Protein AF-0000000065821677 (afdb_homodimer)

Sequence (366 aa):
MTGRGIPGAVAVHHVAYTVPDLDQAVEFFTEVIGAELAYTLVQDAAGDWMTRKLDVDATATARIAMLRLGPVTNLELFEYAAPDQRRQLPRNSDWGGHHLAIHVADVDAAAEYLRAQPGVRVLGDPETITDGPIAGDRWVYFATPWGMQLELINLPAGAPFEQQTEVRLYQPEGSWSDHRGASMTGRGIPGAVAVHHVAYTVPDLDQAVEFFTEVIGAELAYTLVQDAAGDWMTRKLDVDATATARIAMLRLGPVTNLELFEYAAPDQRRQLPRNSDWGGHHLAIHVADVDAAAEYLRAQPGVRVLGDPETITDGPIAGDRWVYFATPWGMQLELINLPAGAPFEQQTEVRLYQPEGSWSDHRGAS

Secondary structure (DSSP, 8-state):
---SS-TTEEEEEEEEEE-S-HHHHHHIIIIII--EEEEEEEE---TTHHHHHHSS-TT-EEEEEEEE-SSS-EEEEEEEE-TT---SPPPTTSTT-EEEEEEES-HHHHHHHHHTSTT-EE-S--EE--SSTTTT-EEEEEE-TT--EEEEEE--TT-GGGGT-S-------S-TTGGG---/---SS-TTEEEEEEEEEE-S-HHHHHHIIIIII--EEEEEEEE---TTHHHHHHSS-TT-EEEEEEEE-SSS-EEEEEEEE-TT---SPPPTTSTT-EEEEEEES-HHHHHHHHHTSTT-EE-S--EE--SSTTTT-EEEEEE-TT--EEEEEE--TT-GGGGT-S-------S-TTGGG---

InterPro domains:
  IPR004360 Glyoxalase/fosfomycin resistance/dioxygenase domain [PF00903] (12-152)
  IPR029068 Glyoxalase/Bleomycin resistance protein/Dihydroxybiphenyl dioxygenase [G3DSA:3.10.180.10] (5-154)
  IPR029068 Glyoxalase/Bleomycin resistance protein/Dihydroxybiphenyl dioxygenase [SSF54593] (10-157)
  IPR037523 Vicinal oxygen chelate (VOC), core domain [PS51819] (11-155)
  IPR051785 Methylmalonyl-CoA/ethylmalonyl-CoA epimerase [PTHR43048] (11-161)

Nearest PDB structures (foldseek):
  6on1-assembly3_F  TM=6.491E-01  e=9.650E-08  Streptomyces sclerotialus
  3rri-assembly1_A  TM=6.471E-01  e=1.950E-05  Alicyclobacillus acidocaldarius subsp. acidocaldarius DSM 446
  4qb5-assembly2_B  TM=6.190E-01  e=4.436E-05  Rhodoferax ferrireducens T118
  6p29-assembly1_A  TM=6.034E-01  e=6.306E-04  Pseudoalteromonas luteoviolacea
  5tfk-assembly1_A  TM=1.593E-01  e=1.093E+00  Mus musculus

pLDDT: mean 95.53, std 10.21, range [28.31, 98.94]

Organism: Actinomyces sp. (NCBI:txid29317)

Radius of gyration: 19.37 Å; Cα contacts (8 Å, |Δi|>4): 940; chains: 2; bounding box: 49×52×51 Å

Structure (mmCIF, N/CA/C/O backbone):
data_AF-0000000065821677-model_v1
#
loop_
_entity.id
_entity.type
_entity.pdbx_description
1 polymer '2-epi-5-epi-valiolone epimerase'
#
loop_
_atom_site.group_PDB
_atom_site.id
_atom_site.type_symbol
_atom_site.label_atom_id
_atom_site.label_alt_id
_atom_site.label_comp_id
_atom_site.label_asym_id
_atom_site.label_entity_id
_atom_site.label_seq_id
_atom_site.pdbx_PDB_ins_code
_atom_site.Cartn_x
_atom_site.Cartn_y
_atom_site.Cartn_z
_atom_site.occupancy
_atom_site.B_iso_or_equiv
_atom_site.auth_seq_id
_atom_site.auth_comp_id
_atom_site.auth_asym_id
_atom_site.auth_atom_id
_atom_site.pdbx_PDB_model_num
ATOM 1 N N . MET A 1 1 ? -20.219 -17.297 16.594 1 31.22 1 MET A N 1
ATOM 2 C CA . MET A 1 1 ? -20.094 -15.977 15.984 1 31.22 1 MET A CA 1
ATOM 3 C C . MET A 1 1 ? -19 -15.977 14.906 1 31.22 1 MET A C 1
ATOM 5 O O . MET A 1 1 ? -17.844 -16.234 15.195 1 31.22 1 MET A O 1
ATOM 9 N N . THR A 1 2 ? -19.141 -16.453 13.695 1 42.25 2 THR A N 1
ATOM 10 C CA . THR A 1 2 ? -18.141 -16.734 12.68 1 42.25 2 THR A CA 1
ATOM 11 C C . THR A 1 2 ? -17.188 -15.562 12.531 1 42.25 2 THR A C 1
ATOM 13 O O . THR A 1 2 ? -17.609 -14.414 12.398 1 42.25 2 THR A O 1
ATOM 16 N N . GLY A 1 3 ? -16.125 -15.57 13.164 1 57.69 3 GLY A N 1
ATOM 17 C CA . GLY A 1 3 ? -15.195 -14.477 13.367 1 57.69 3 GLY A CA 1
ATOM 18 C C . GLY A 1 3 ? -14.977 -13.641 12.125 1 57.69 3 GLY A C 1
ATOM 19 O O . GLY A 1 3 ? -15.117 -14.133 11 1 57.69 3 GLY A O 1
ATOM 20 N N . ARG A 1 4 ? -15.289 -12.305 12.133 1 81.75 4 ARG A N 1
ATOM 21 C CA . ARG A 1 4 ? -15.086 -11.328 11.07 1 81.75 4 ARG A CA 1
ATOM 22 C C . ARG A 1 4 ? -13.648 -11.367 10.562 1 81.75 4 ARG A C 1
ATOM 24 O O . ARG A 1 4 ? -12.703 -11.5 11.352 1 81.75 4 ARG A O 1
ATOM 31 N N . GLY A 1 5 ? -13.656 -11.555 9.219 1 94.31 5 GLY A N 1
ATOM 32 C CA . GLY A 1 5 ? -12.336 -11.453 8.617 1 94.31 5 GLY A CA 1
ATOM 33 C C . GLY A 1 5 ? -11.883 -12.75 7.973 1 94.31 5 GLY A C 1
ATOM 34 O O . GLY A 1 5 ? -12.539 -13.781 8.109 1 94.31 5 GLY A O 1
ATOM 35 N N . ILE A 1 6 ? -10.844 -12.781 7.32 1 97.69 6 ILE A N 1
ATOM 36 C CA . ILE A 1 6 ? -10.281 -13.914 6.598 1 97.69 6 ILE A CA 1
ATOM 37 C C . ILE A 1 6 ? -9.766 -14.953 7.594 1 97.69 6 ILE A C 1
ATOM 39 O O . ILE A 1 6 ? -8.945 -14.641 8.461 1 97.69 6 ILE A O 1
ATOM 43 N N . PRO A 1 7 ? -10.258 -16.203 7.5 1 96.56 7 PRO A N 1
ATOM 44 C CA . PRO A 1 7 ? -9.734 -17.234 8.398 1 96.56 7 PRO A CA 1
ATOM 45 C C . PRO A 1 7 ? -8.219 -17.406 8.273 1 96.56 7 PRO A C 1
ATOM 47 O O . PRO A 1 7 ? -7.695 -17.516 7.164 1 96.56 7 PRO A O 1
ATOM 50 N N . GLY A 1 8 ? -7.551 -17.422 9.422 1 96.69 8 GLY A N 1
ATOM 51 C CA . GLY A 1 8 ? -6.129 -17.719 9.445 1 96.69 8 GLY A CA 1
ATOM 52 C C . GLY A 1 8 ? -5.27 -16.531 9.047 1 96.69 8 GLY A C 1
ATOM 53 O O . GLY A 1 8 ? -4.051 -16.672 8.898 1 96.69 8 GLY A O 1
ATOM 54 N N . ALA A 1 9 ? -5.891 -15.328 8.828 1 97.75 9 ALA A N 1
ATOM 55 C CA . ALA A 1 9 ? -5.098 -14.141 8.508 1 97.75 9 ALA A CA 1
ATOM 56 C C . ALA A 1 9 ? -4.16 -13.781 9.656 1 97.75 9 ALA A C 1
ATOM 58 O O . ALA A 1 9 ? -4.543 -13.859 10.828 1 97.75 9 ALA A O 1
ATOM 59 N N . VAL A 1 10 ? -2.973 -13.336 9.32 1 97.06 10 VAL A N 1
ATOM 60 C CA . VAL A 1 10 ? -1.97 -13.023 10.336 1 97.06 10 VAL A CA 1
ATOM 61 C C . VAL A 1 10 ? -1.651 -11.531 10.305 1 97.06 10 VAL A C 1
ATOM 63 O O . VAL A 1 10 ? -1.865 -10.82 11.297 1 97.06 10 VAL A O 1
ATOM 66 N N . ALA A 1 11 ? -1.183 -11.039 9.156 1 97.62 11 ALA A N 1
ATOM 67 C CA . ALA A 1 11 ? -0.859 -9.633 8.945 1 97.62 11 ALA A CA 1
ATOM 68 C C . ALA A 1 11 ? -0.729 -9.312 7.457 1 97.62 11 ALA A C 1
ATOM 70 O O . ALA A 1 11 ? -0.757 -10.219 6.617 1 97.62 11 ALA A O 1
ATOM 71 N N . VAL A 1 12 ? -0.688 -8.07 7.129 1 98.19 12 VAL A N 1
ATOM 72 C CA . VAL A 1 12 ? -0.283 -7.676 5.785 1 98.19 12 VAL A CA 1
ATOM 73 C C . VAL A 1 12 ? 1.153 -8.125 5.523 1 98.19 12 VAL A C 1
ATOM 75 O O . VAL A 1 12 ? 2.047 -7.867 6.336 1 98.19 12 VAL A O 1
ATOM 78 N N . HIS A 1 13 ? 1.332 -8.844 4.492 1 98.31 13 HIS A N 1
ATOM 79 C CA . HIS A 1 13 ? 2.662 -9.328 4.129 1 98.31 13 HIS A CA 1
ATOM 80 C C . HIS A 1 13 ? 3.434 -8.273 3.346 1 98.31 13 HIS A C 1
ATOM 82 O O . HIS A 1 13 ? 4.598 -7.992 3.646 1 98.31 13 HIS A O 1
ATOM 88 N N . HIS A 1 14 ? 2.824 -7.703 2.289 1 98.81 14 HIS A N 1
ATOM 89 C CA . HIS A 1 14 ? 3.51 -6.668 1.521 1 98.81 14 HIS A CA 1
ATOM 90 C C . HIS A 1 14 ? 2.516 -5.75 0.821 1 98.81 14 HIS A C 1
ATOM 92 O O . HIS A 1 14 ? 1.339 -6.09 0.683 1 98.81 14 HIS A O 1
ATOM 98 N N . VAL A 1 15 ? 2.98 -4.613 0.435 1 98.88 15 VAL A N 1
ATOM 99 C CA . VAL A 1 15 ? 2.35 -3.709 -0.521 1 98.88 15 VAL A CA 1
ATOM 100 C C . VAL A 1 15 ? 3.104 -3.75 -1.849 1 98.88 15 VAL A C 1
ATOM 102 O O . VAL A 1 15 ? 4.332 -3.869 -1.869 1 98.88 15 VAL A O 1
ATOM 105 N N . ALA A 1 16 ? 2.365 -3.615 -2.934 1 98.94 16 ALA A N 1
ATOM 106 C CA . ALA A 1 16 ? 3.021 -3.746 -4.234 1 98.94 16 ALA A CA 1
ATOM 107 C C . ALA A 1 16 ? 2.654 -2.584 -5.152 1 98.94 16 ALA A C 1
ATOM 109 O O . ALA A 1 16 ? 1.509 -2.125 -5.156 1 98.94 16 ALA A O 1
ATOM 110 N N . TYR A 1 17 ? 3.607 -2.193 -5.965 1 98.94 17 TYR A N 1
ATOM 111 C CA . TYR A 1 17 ? 3.395 -1.138 -6.949 1 98.94 17 TYR A CA 1
ATOM 112 C C . TYR A 1 17 ? 4.047 -1.495 -8.281 1 98.94 17 TYR A C 1
ATOM 114 O O . TYR A 1 17 ? 5.145 -2.057 -8.312 1 98.94 17 TYR A O 1
ATOM 122 N N . THR A 1 18 ? 3.373 -1.155 -9.336 1 98.94 18 THR A N 1
ATOM 123 C CA . THR A 1 18 ? 3.959 -1.213 -10.672 1 98.94 18 THR A CA 1
ATOM 124 C C . THR A 1 18 ? 4.602 0.122 -11.031 1 98.94 18 THR A C 1
ATOM 126 O O . THR A 1 18 ? 3.945 1.163 -11 1 98.94 18 THR A O 1
ATOM 129 N N . VAL A 1 19 ? 5.844 0.098 -11.367 1 98.94 19 VAL A N 1
ATOM 130 C CA . VAL A 1 19 ? 6.637 1.297 -11.625 1 98.94 19 VAL A CA 1
ATOM 131 C C . VAL A 1 19 ? 7.102 1.303 -13.078 1 98.94 19 VAL A C 1
ATOM 133 O O . VAL A 1 19 ? 7.145 0.255 -13.727 1 98.94 19 VAL A O 1
ATOM 136 N N . PRO A 1 20 ? 7.484 2.469 -13.594 1 98.88 20 PRO A N 1
ATOM 137 C CA . PRO A 1 20 ? 7.945 2.578 -14.977 1 98.88 20 PRO A CA 1
ATOM 138 C C . PRO A 1 20 ? 9.297 1.909 -15.203 1 98.88 20 PRO A C 1
ATOM 140 O O . PRO A 1 20 ? 9.547 1.354 -16.281 1 98.88 20 PRO A O 1
ATOM 143 N N . ASP A 1 21 ? 10.219 2.023 -14.273 1 98.88 21 ASP A N 1
ATOM 144 C CA . ASP A 1 21 ? 11.586 1.526 -14.336 1 98.88 21 ASP A CA 1
ATOM 145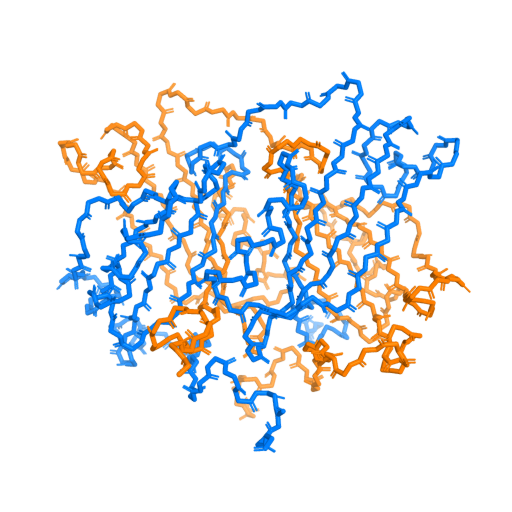 C C . ASP A 1 21 ? 12 0.898 -13.008 1 98.88 21 ASP A C 1
ATOM 147 O O . ASP A 1 21 ? 12.172 1.6 -12.008 1 98.88 21 ASP A O 1
ATOM 151 N N . LEU A 1 22 ? 12.188 -0.424 -13.047 1 98.94 22 LEU A N 1
ATOM 152 C CA . LEU A 1 22 ? 12.43 -1.163 -11.812 1 98.94 22 LEU A CA 1
ATOM 153 C C . LEU A 1 22 ? 13.766 -0.763 -11.195 1 98.94 22 LEU A C 1
ATOM 155 O O . LEU A 1 22 ? 13.859 -0.587 -9.977 1 98.94 22 LEU A O 1
ATOM 159 N N . ASP A 1 23 ? 14.789 -0.662 -11.984 1 98.88 23 ASP A N 1
ATOM 160 C CA . ASP A 1 23 ? 16.109 -0.32 -11.461 1 98.88 23 ASP A CA 1
ATOM 161 C C . ASP A 1 23 ? 16.094 1.039 -10.766 1 98.88 23 ASP A C 1
ATOM 163 O O . ASP A 1 23 ? 16.641 1.194 -9.68 1 98.88 23 ASP A O 1
ATOM 167 N N . GLN A 1 24 ? 15.469 2.045 -11.367 1 98.88 24 GLN A N 1
ATOM 168 C CA . GLN A 1 24 ? 15.344 3.363 -10.75 1 98.88 24 GLN A CA 1
ATOM 169 C C . GLN A 1 24 ? 14.594 3.283 -9.43 1 98.88 24 GLN A C 1
ATOM 171 O O . GLN A 1 24 ? 14.984 3.92 -8.445 1 98.88 24 GLN A O 1
ATOM 176 N N . ALA A 1 25 ? 13.484 2.535 -9.445 1 98.94 25 ALA A N 1
ATOM 177 C CA . ALA A 1 25 ? 12.656 2.428 -8.242 1 98.94 25 ALA A CA 1
ATOM 178 C C . ALA A 1 25 ? 13.414 1.741 -7.113 1 98.94 25 ALA A C 1
ATOM 180 O O . ALA A 1 25 ? 13.367 2.188 -5.965 1 98.94 25 ALA A O 1
ATOM 181 N N . VAL A 1 26 ? 14.102 0.662 -7.418 1 98.88 26 VAL A N 1
ATOM 182 C CA . VAL A 1 26 ? 14.883 -0.045 -6.406 1 98.88 26 VAL A CA 1
ATOM 183 C C . VAL A 1 26 ? 15.953 0.882 -5.836 1 98.88 26 VAL A C 1
ATOM 185 O O . VAL A 1 26 ? 16.141 0.948 -4.621 1 98.88 26 VAL A O 1
ATOM 188 N N . GLU A 1 27 ? 16.656 1.591 -6.719 1 98.62 27 GLU A N 1
ATOM 189 C CA . GLU A 1 27 ? 17.672 2.535 -6.27 1 98.62 27 GLU A CA 1
ATOM 190 C C . GLU A 1 27 ? 17.078 3.59 -5.34 1 98.62 27 GLU A C 1
ATOM 192 O O . GLU A 1 27 ? 17.641 3.877 -4.281 1 98.62 27 GLU A O 1
ATOM 197 N N . PHE A 1 28 ? 15.984 4.156 -5.688 1 98.81 28 PHE A N 1
ATOM 198 C CA . PHE A 1 28 ? 15.344 5.188 -4.883 1 98.81 28 PHE A CA 1
ATOM 199 C C . PHE A 1 28 ? 14.969 4.648 -3.512 1 98.81 28 PHE A C 1
ATOM 201 O O . PHE A 1 28 ? 15.289 5.254 -2.488 1 98.81 28 PHE A O 1
ATOM 208 N N . PHE A 1 29 ? 14.273 3.5 -3.467 1 98.81 29 PHE A N 1
ATOM 209 C CA . PHE A 1 29 ? 13.773 2.979 -2.201 1 98.81 29 PHE A CA 1
ATOM 210 C C . PHE A 1 29 ? 14.922 2.504 -1.317 1 98.81 29 PHE A C 1
ATOM 212 O O . PHE A 1 29 ? 14.844 2.598 -0.09 1 98.81 29 PHE A O 1
ATOM 219 N N . THR A 1 30 ? 16.016 2.008 -1.896 1 98.25 30 THR A N 1
ATOM 220 C CA . THR A 1 30 ? 17.141 1.548 -1.078 1 98.25 30 THR A CA 1
ATOM 221 C C . THR A 1 30 ? 17.984 2.727 -0.613 1 98.25 30 THR A C 1
ATOM 223 O O . THR A 1 30 ? 18.266 2.865 0.58 1 98.25 30 THR A O 1
ATOM 226 N N . GLU A 1 31 ? 18.297 3.674 -1.52 1 97.75 31 GLU A N 1
ATOM 227 C CA . GLU A 1 31 ? 19.281 4.715 -1.217 1 97.75 31 GLU A CA 1
ATOM 228 C C . GLU A 1 31 ? 18.609 5.906 -0.529 1 97.75 31 GLU A C 1
ATOM 230 O O . GLU A 1 31 ? 19.219 6.531 0.352 1 97.75 31 GLU A O 1
ATOM 235 N N . VAL A 1 32 ? 17.406 6.25 -0.966 1 98.56 32 VAL A N 1
ATOM 236 C CA . VAL A 1 32 ? 16.766 7.465 -0.468 1 98.56 32 VAL A CA 1
ATOM 237 C C . VAL A 1 32 ? 15.859 7.125 0.715 1 98.56 32 VAL A C 1
ATOM 239 O O . VAL A 1 32 ? 15.875 7.82 1.733 1 98.56 32 VAL A O 1
ATOM 242 N N . ILE A 1 33 ? 15.102 6.02 0.628 1 98.56 33 ILE A N 1
ATOM 243 C CA . ILE A 1 33 ? 14.109 5.711 1.646 1 98.56 33 ILE A CA 1
ATOM 244 C C . ILE A 1 33 ? 14.719 4.809 2.717 1 98.56 33 ILE A C 1
ATOM 246 O O . ILE A 1 33 ? 14.312 4.848 3.879 1 98.56 33 ILE A O 1
ATOM 250 N N . GLY A 1 34 ? 15.688 3.957 2.34 1 97.88 34 GLY A N 1
ATOM 251 C CA . GLY A 1 34 ? 16.375 3.105 3.303 1 97.88 34 GLY A CA 1
ATOM 252 C C . GLY A 1 34 ? 15.859 1.677 3.301 1 97.88 34 GLY A C 1
ATOM 253 O O . GLY A 1 34 ? 15.969 0.969 4.305 1 97.88 34 GLY A O 1
ATOM 254 N N . ALA A 1 35 ? 15.297 1.231 2.271 1 98.06 35 ALA A N 1
ATOM 255 C CA . ALA A 1 35 ? 14.867 -0.158 2.123 1 98.06 35 ALA A CA 1
ATOM 256 C C . ALA A 1 35 ? 16.062 -1.073 1.863 1 98.06 35 ALA A C 1
ATOM 258 O O . ALA A 1 35 ? 17.188 -0.603 1.7 1 98.06 35 ALA A O 1
ATOM 259 N N . GLU A 1 36 ? 15.797 -2.383 1.902 1 98 36 GLU A N 1
ATOM 260 C CA . GLU A 1 36 ? 16.812 -3.393 1.603 1 98 36 GLU A CA 1
ATOM 261 C C . GLU A 1 36 ? 16.297 -4.398 0.579 1 98 36 GLU A C 1
ATOM 263 O O . GLU A 1 36 ? 15.242 -5.012 0.776 1 98 36 GLU A O 1
ATOM 268 N N . LEU A 1 37 ? 17.031 -4.594 -0.466 1 98.5 37 LEU A N 1
ATOM 269 C CA . LEU A 1 37 ? 16.625 -5.531 -1.513 1 98.5 37 LEU A CA 1
ATOM 270 C C . LEU A 1 37 ? 16.828 -6.973 -1.052 1 98.5 37 LEU A C 1
ATOM 272 O O . LEU A 1 37 ? 17.922 -7.367 -0.666 1 98.5 37 LEU A O 1
ATOM 276 N N . ALA A 1 38 ? 15.789 -7.73 -1.081 1 98.38 38 ALA A N 1
ATOM 277 C CA . ALA A 1 38 ? 15.852 -9.133 -0.666 1 98.38 38 ALA A CA 1
ATOM 278 C C . ALA A 1 38 ? 16.141 -10.039 -1.855 1 98.38 38 ALA A C 1
ATOM 280 O O . ALA A 1 38 ? 17.078 -10.844 -1.823 1 98.38 38 ALA A O 1
ATOM 281 N N . TYR A 1 39 ? 15.297 -9.891 -2.945 1 98.56 39 TYR A N 1
ATOM 282 C CA . TYR A 1 39 ? 15.5 -10.703 -4.141 1 98.56 39 TYR A CA 1
ATOM 283 C C . TYR A 1 39 ? 14.836 -10.07 -5.352 1 98.56 39 TYR A C 1
ATOM 285 O O . TYR A 1 39 ? 14.047 -9.125 -5.211 1 98.56 39 TYR A O 1
ATOM 293 N N . THR A 1 40 ? 15.18 -10.562 -6.52 1 98.56 40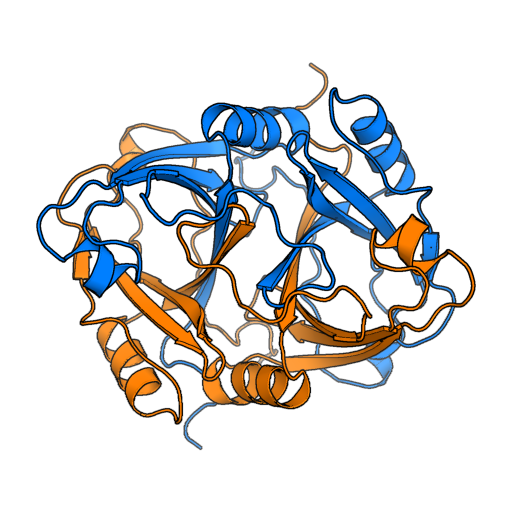 THR A N 1
ATOM 294 C CA . THR A 1 40 ? 14.523 -10.234 -7.777 1 98.56 40 THR A CA 1
ATOM 295 C C . THR A 1 40 ? 14.086 -11.508 -8.5 1 98.56 40 THR A C 1
ATOM 297 O O . THR A 1 40 ? 14.625 -12.586 -8.25 1 98.56 40 THR A O 1
ATOM 300 N N . LEU A 1 41 ? 13.086 -11.352 -9.281 1 97.5 41 LEU A N 1
ATOM 301 C CA . LEU A 1 41 ? 12.695 -12.445 -10.164 1 97.5 41 LEU A CA 1
ATOM 302 C C . LEU A 1 41 ? 12 -11.922 -11.414 1 97.5 41 LEU A C 1
ATOM 304 O O . LEU A 1 41 ? 11.734 -10.719 -11.523 1 97.5 41 LEU A O 1
ATOM 308 N N . VAL A 1 42 ? 11.836 -12.812 -12.375 1 97.81 42 VAL A N 1
ATOM 309 C CA . VAL A 1 42 ? 11.164 -12.508 -13.633 1 97.81 42 VAL A CA 1
ATOM 310 C C . VAL A 1 42 ? 9.961 -13.43 -13.812 1 97.81 42 VAL A C 1
ATOM 312 O O . VAL A 1 42 ? 10.047 -14.633 -13.539 1 97.81 42 VAL A O 1
ATOM 315 N N . GLN A 1 43 ? 8.859 -12.844 -14.203 1 96.75 43 GLN A N 1
ATOM 316 C CA . GLN A 1 43 ? 7.672 -13.609 -14.562 1 96.75 43 GLN A CA 1
ATOM 317 C C . GLN A 1 43 ? 7.344 -13.445 -16.047 1 96.75 43 GLN A C 1
ATOM 319 O O . GLN A 1 43 ? 7.027 -12.352 -16.5 1 96.75 43 GLN A O 1
ATOM 324 N N . ASP A 1 44 ? 7.445 -14.484 -16.75 1 94.94 44 ASP A N 1
ATOM 325 C CA . ASP A 1 44 ? 7.211 -14.484 -18.188 1 94.94 44 ASP A CA 1
ATOM 326 C C . ASP A 1 44 ? 6.531 -15.773 -18.641 1 94.94 44 ASP A C 1
ATOM 328 O O . ASP A 1 44 ? 6.875 -16.328 -19.688 1 94.94 44 ASP A O 1
ATOM 332 N N . ALA A 1 45 ? 5.598 -16.203 -17.859 1 92.19 45 ALA A N 1
ATOM 333 C CA . ALA A 1 45 ? 4.918 -17.469 -18.125 1 92.19 45 ALA A CA 1
ATOM 334 C C . ALA A 1 45 ? 4.266 -17.469 -19.5 1 92.19 45 ALA A C 1
ATOM 336 O O . ALA A 1 45 ? 3.764 -16.438 -19.953 1 92.19 45 ALA A O 1
ATOM 337 N N . ALA A 1 46 ? 4.191 -18.625 -20.062 1 90.5 46 ALA A N 1
ATOM 338 C CA . ALA A 1 46 ? 3.582 -18.812 -21.375 1 90.5 46 ALA A CA 1
ATOM 339 C C . ALA A 1 46 ? 2.088 -19.094 -21.266 1 90.5 46 ALA A C 1
ATOM 341 O O . ALA A 1 46 ? 1.582 -19.344 -20.156 1 90.5 46 ALA A O 1
ATOM 342 N N . GLY A 1 47 ? 1.441 -18.938 -22.438 1 95.31 47 GLY A N 1
ATOM 343 C CA . GLY A 1 47 ? 0.019 -19.25 -22.469 1 95.31 47 GLY A CA 1
ATOM 344 C C . GLY A 1 47 ? -0.824 -18.172 -21.797 1 95.31 47 GLY A C 1
ATOM 345 O O . GLY A 1 47 ? -0.582 -16.984 -21.984 1 95.31 47 GLY A O 1
ATOM 346 N N . ASP A 1 48 ? -1.84 -18.656 -21.016 1 97 48 ASP A N 1
ATOM 347 C CA . ASP A 1 48 ? -2.77 -17.688 -20.453 1 97 48 ASP A CA 1
ATOM 348 C C . ASP A 1 48 ? -2.547 -17.5 -18.953 1 97 48 ASP A C 1
ATOM 350 O O . ASP A 1 48 ? -3.406 -16.969 -18.25 1 97 48 ASP A O 1
ATOM 354 N N . TRP A 1 49 ? -1.439 -18.016 -18.469 1 97.44 49 TRP A N 1
ATOM 355 C CA . TRP A 1 49 ? -1.138 -17.984 -17.031 1 97.44 49 TRP A CA 1
ATOM 356 C C . TRP A 1 49 ? -1.188 -16.547 -16.516 1 97.44 49 TRP A C 1
ATOM 358 O O . TRP A 1 49 ? -1.813 -16.281 -15.492 1 97.44 49 TRP A O 1
ATOM 368 N N . MET A 1 50 ? -0.57 -15.625 -17.25 1 98.19 50 MET A N 1
ATOM 369 C CA . MET A 1 50 ? -0.502 -14.234 -16.812 1 98.19 50 MET A CA 1
ATOM 370 C C . MET A 1 50 ? -1.899 -13.648 -16.641 1 98.19 50 MET A C 1
ATOM 372 O O . MET A 1 50 ? -2.158 -12.922 -15.672 1 98.19 50 MET A O 1
ATOM 376 N N . THR A 1 51 ? -2.766 -13.953 -17.547 1 98.31 51 THR A N 1
ATOM 377 C CA . THR A 1 51 ? -4.141 -13.477 -17.469 1 98.31 51 THR A CA 1
ATOM 378 C C . THR A 1 51 ? -4.887 -14.148 -16.328 1 98.31 51 THR A C 1
ATOM 380 O O . THR A 1 51 ? -5.539 -13.484 -15.516 1 98.31 51 THR A O 1
ATOM 383 N N . ARG A 1 52 ? -4.727 -15.445 -16.203 1 97.94 52 ARG A N 1
ATOM 384 C CA . ARG A 1 52 ? -5.477 -16.234 -15.227 1 97.94 52 ARG A CA 1
ATOM 385 C C . ARG A 1 52 ? -5.047 -15.891 -13.805 1 97.94 52 ARG A C 1
ATOM 387 O O . ARG A 1 52 ? -5.871 -15.867 -12.891 1 97.94 52 ARG A O 1
ATOM 394 N N . LYS A 1 53 ? -3.762 -15.578 -13.609 1 98.12 53 LYS A N 1
ATOM 395 C CA . LYS A 1 53 ? -3.225 -15.5 -12.25 1 98.12 53 LYS A CA 1
ATOM 396 C C . LYS A 1 53 ? -3.029 -14.047 -11.828 1 98.12 53 LYS A C 1
ATOM 398 O O . LYS A 1 53 ? -3.131 -13.727 -10.641 1 98.12 53 LYS A O 1
ATOM 403 N N . LEU A 1 54 ? -2.811 -13.148 -12.844 1 98.31 54 LEU A N 1
ATOM 404 C CA . LEU A 1 54 ? -2.453 -11.781 -12.484 1 98.31 54 LEU A CA 1
ATOM 405 C C . LEU A 1 54 ? -3.414 -10.789 -13.117 1 98.31 54 LEU A C 1
ATOM 407 O O . LEU A 1 54 ? -3.297 -9.578 -12.898 1 98.31 54 LEU A O 1
ATOM 411 N N . ASP A 1 55 ? -4.332 -11.336 -13.945 1 98.25 55 ASP A N 1
ATOM 412 C CA . ASP A 1 55 ? -5.348 -10.516 -14.602 1 98.25 55 ASP A CA 1
ATOM 413 C C . ASP A 1 55 ? -4.707 -9.453 -15.492 1 98.25 55 ASP A C 1
ATOM 415 O O . ASP A 1 55 ? -5.109 -8.289 -15.469 1 98.25 55 ASP A O 1
ATOM 419 N N . VAL A 1 56 ? -3.662 -9.766 -16.203 1 98.56 56 VAL A N 1
ATOM 420 C CA . VAL A 1 56 ? -3.012 -8.898 -17.188 1 98.56 56 VAL A CA 1
ATOM 421 C C . VAL A 1 56 ? -3.002 -9.578 -18.547 1 98.56 56 VAL A C 1
ATOM 423 O O . VAL A 1 56 ? -3.445 -10.719 -18.688 1 98.56 56 VAL A O 1
ATOM 426 N N . ASP A 1 57 ? -2.562 -8.875 -19.594 1 98.56 57 ASP A N 1
ATOM 427 C CA . ASP A 1 57 ? -2.479 -9.445 -20.938 1 98.56 57 ASP A CA 1
ATOM 428 C C . ASP A 1 57 ? -1.686 -10.75 -20.922 1 98.56 57 ASP A C 1
ATOM 430 O O . ASP A 1 57 ? -0.669 -10.859 -20.234 1 98.56 57 ASP A O 1
ATOM 434 N N . ALA A 1 58 ? -2.094 -11.695 -21.672 1 98.19 58 ALA A N 1
ATOM 435 C CA . ALA A 1 58 ? -1.499 -13.031 -21.672 1 98.19 58 ALA A CA 1
ATOM 436 C C . ALA A 1 58 ? -0.022 -12.969 -22.062 1 98.19 58 ALA A C 1
ATOM 438 O O . ALA A 1 58 ? 0.761 -13.836 -21.672 1 98.19 58 ALA A O 1
ATOM 439 N N . THR A 1 59 ? 0.394 -11.953 -22.844 1 98.06 59 THR A N 1
ATOM 440 C CA . THR A 1 59 ? 1.769 -11.867 -23.328 1 98.06 59 THR A CA 1
ATOM 441 C C . THR A 1 59 ? 2.598 -10.938 -22.438 1 98.06 59 THR A C 1
ATOM 443 O O . THR A 1 59 ? 3.746 -10.633 -22.766 1 98.06 59 THR A O 1
ATOM 446 N N . ALA A 1 60 ? 2.029 -10.453 -21.375 1 98.69 60 ALA A N 1
ATOM 447 C CA . ALA A 1 60 ? 2.756 -9.578 -20.453 1 98.69 60 ALA A CA 1
ATOM 448 C C . ALA A 1 60 ? 3.943 -10.297 -19.828 1 98.69 60 ALA A C 1
ATOM 450 O O . ALA A 1 60 ? 3.918 -11.523 -19.672 1 98.69 60 ALA A O 1
ATOM 451 N N . THR A 1 61 ? 4.973 -9.578 -19.531 1 98.69 61 THR A N 1
ATOM 452 C CA . THR A 1 61 ? 6.102 -10.023 -18.719 1 98.69 61 THR A CA 1
ATOM 453 C C . THR A 1 61 ? 6.383 -9.031 -17.594 1 98.69 61 THR A C 1
ATOM 455 O O . THR A 1 61 ? 5.969 -7.871 -17.656 1 98.69 61 THR A O 1
ATOM 458 N N . ALA A 1 62 ? 7.043 -9.508 -16.547 1 98.75 62 ALA A N 1
ATOM 459 C CA . ALA A 1 62 ? 7.305 -8.625 -15.406 1 98.75 62 ALA A CA 1
ATOM 460 C C . ALA A 1 62 ? 8.672 -8.914 -14.789 1 98.75 62 ALA A C 1
ATOM 462 O O . ALA A 1 62 ? 9.055 -10.078 -14.625 1 98.75 62 ALA A O 1
ATOM 463 N N . ARG A 1 63 ? 9.422 -7.906 -14.562 1 98.88 63 ARG A N 1
ATOM 464 C CA . ARG A 1 63 ? 10.516 -7.941 -13.602 1 98.88 63 ARG A CA 1
ATOM 465 C C . ARG A 1 63 ? 10.047 -7.516 -12.219 1 98.88 63 ARG A C 1
ATOM 467 O O . ARG A 1 63 ? 9.297 -6.547 -12.078 1 98.88 63 ARG A O 1
ATOM 474 N N . ILE A 1 64 ? 10.445 -8.234 -11.211 1 98.88 64 ILE A N 1
ATOM 475 C CA . ILE A 1 64 ? 9.914 -8.023 -9.867 1 98.88 64 ILE A CA 1
ATOM 476 C C . ILE A 1 64 ? 11.07 -7.891 -8.875 1 98.88 64 ILE A C 1
ATOM 478 O O . ILE A 1 64 ? 12.07 -8.609 -8.977 1 98.88 64 ILE A O 1
ATOM 482 N N . ALA A 1 65 ? 11.023 -6.996 -7.945 1 98.94 65 ALA A N 1
ATOM 483 C CA . ALA A 1 65 ? 11.922 -6.859 -6.801 1 98.94 65 ALA A CA 1
ATOM 484 C C . ALA A 1 65 ? 11.141 -6.84 -5.492 1 98.94 65 ALA A C 1
ATOM 486 O O . ALA A 1 65 ? 10.125 -6.148 -5.375 1 98.94 65 ALA A O 1
ATOM 487 N N . MET A 1 66 ? 11.562 -7.645 -4.566 1 98.94 66 MET A N 1
ATOM 488 C CA . MET A 1 66 ? 11.023 -7.629 -3.209 1 98.94 66 MET A CA 1
ATOM 489 C C . MET A 1 66 ? 12 -6.969 -2.242 1 98.94 66 MET A C 1
ATOM 491 O O . MET A 1 66 ? 13.172 -7.336 -2.189 1 98.94 66 MET A O 1
ATOM 495 N N . LEU A 1 67 ? 11.508 -5.957 -1.492 1 98.81 67 LEU A N 1
ATOM 496 C CA . LEU A 1 67 ? 12.336 -5.207 -0.557 1 98.81 67 LEU A CA 1
ATOM 497 C C . LEU A 1 67 ? 11.766 -5.277 0.855 1 98.81 67 LEU A C 1
ATOM 499 O O . LEU A 1 67 ? 10.547 -5.258 1.037 1 98.81 67 LEU A O 1
ATOM 503 N N . ARG A 1 68 ? 12.633 -5.336 1.843 1 98.19 68 ARG A N 1
ATOM 504 C CA . ARG A 1 68 ? 12.258 -4.992 3.209 1 98.19 68 ARG A CA 1
ATOM 505 C C . ARG A 1 68 ? 12.141 -3.479 3.379 1 98.19 68 ARG A C 1
ATOM 507 O O . ARG A 1 68 ? 13.055 -2.736 3.018 1 98.19 68 ARG A O 1
ATOM 514 N N . LEU A 1 69 ? 11.062 -2.996 3.848 1 97.94 69 LEU A N 1
ATOM 515 C CA . LEU A 1 69 ? 10.797 -1.571 4.008 1 97.94 69 LEU A CA 1
ATOM 516 C C . LEU A 1 69 ? 10.492 -1.234 5.465 1 97.94 69 LEU A C 1
ATOM 518 O O . LEU A 1 69 ? 9.328 -1.151 5.859 1 97.94 69 LEU A O 1
ATOM 522 N N . GLY A 1 70 ? 11.539 -0.951 6.258 1 96.62 70 GLY A N 1
ATOM 523 C CA . GLY A 1 70 ? 11.375 -0.735 7.688 1 96.62 70 GLY A CA 1
ATOM 524 C C . GLY A 1 70 ? 11.094 -2.012 8.453 1 96.62 70 GLY A C 1
ATOM 525 O O . GLY A 1 70 ? 11.359 -3.111 7.965 1 96.62 70 GLY A O 1
ATOM 526 N N . PRO A 1 71 ? 10.602 -1.881 9.641 1 96.06 71 PRO A N 1
ATOM 527 C CA . PRO A 1 71 ? 10.586 -3.031 10.555 1 96.06 71 PRO A CA 1
ATOM 528 C C . PRO A 1 71 ? 9.438 -3.994 10.266 1 96.06 71 PRO A C 1
ATOM 530 O O . PRO A 1 71 ? 9.516 -5.176 10.609 1 96.06 71 PRO A O 1
ATOM 533 N N . VAL A 1 72 ? 8.352 -3.486 9.617 1 96.19 72 VAL A N 1
ATOM 534 C CA . VAL A 1 72 ? 7.184 -4.359 9.625 1 96.19 72 VAL A CA 1
ATOM 535 C C . VAL A 1 72 ? 6.512 -4.332 8.25 1 96.19 72 VAL A C 1
ATOM 537 O O . VAL A 1 72 ? 5.297 -4.516 8.148 1 96.19 72 VAL A O 1
ATOM 540 N N . THR A 1 73 ? 7.188 -3.979 7.207 1 97.81 73 THR A N 1
ATOM 541 C CA . THR A 1 73 ? 6.598 -3.863 5.875 1 97.81 73 THR A CA 1
ATOM 542 C C . THR A 1 73 ? 7.531 -4.441 4.816 1 97.81 73 THR A C 1
ATOM 544 O O . THR A 1 73 ? 8.75 -4.254 4.887 1 97.81 73 THR A O 1
ATOM 547 N N . ASN A 1 74 ? 6.988 -5.188 3.943 1 98.62 74 ASN A N 1
ATOM 548 C CA . ASN A 1 74 ? 7.66 -5.566 2.705 1 98.62 74 ASN A CA 1
ATOM 549 C C . ASN A 1 74 ? 7.082 -4.82 1.504 1 98.62 74 ASN A C 1
ATOM 551 O O . ASN A 1 74 ? 5.883 -4.547 1.454 1 98.62 74 ASN A O 1
ATOM 555 N N . LEU A 1 75 ? 7.941 -4.496 0.573 1 98.94 75 LEU A N 1
ATOM 556 C CA . LEU A 1 75 ? 7.574 -3.773 -0.641 1 98.94 75 LEU A CA 1
ATOM 557 C C . LEU A 1 75 ? 7.91 -4.59 -1.883 1 98.94 75 LEU A C 1
ATOM 559 O O . LEU A 1 75 ? 9.062 -4.973 -2.086 1 98.94 75 LEU A O 1
ATOM 563 N N . GLU A 1 76 ? 6.922 -4.859 -2.686 1 98.94 76 GLU A N 1
ATOM 564 C CA . GLU A 1 76 ? 7.117 -5.523 -3.969 1 98.94 76 GLU A CA 1
ATOM 565 C C . GLU A 1 76 ? 6.961 -4.543 -5.129 1 98.94 76 GLU A C 1
ATOM 567 O O . GLU A 1 76 ? 5.957 -3.836 -5.219 1 98.94 76 GLU A O 1
ATOM 572 N N . LEU A 1 77 ? 7.973 -4.488 -5.957 1 98.94 77 LEU A N 1
ATOM 573 C CA . LEU A 1 77 ? 7.953 -3.604 -7.117 1 98.94 77 LEU A CA 1
ATOM 574 C C . LEU A 1 77 ? 7.914 -4.406 -8.414 1 98.94 77 LEU A C 1
ATOM 576 O O . LEU A 1 77 ? 8.633 -5.398 -8.555 1 98.94 77 LEU A O 1
ATOM 580 N N . PHE A 1 78 ? 7.02 -3.975 -9.312 1 98.94 78 PHE A N 1
ATOM 581 C CA . PHE A 1 78 ? 6.875 -4.602 -10.617 1 98.94 78 PHE A CA 1
ATOM 582 C C . PHE A 1 78 ? 7.254 -3.629 -11.734 1 98.94 78 PHE A C 1
ATOM 584 O O . PHE A 1 78 ? 6.879 -2.455 -11.688 1 98.94 78 PHE A O 1
ATOM 591 N N . GLU A 1 79 ? 8 -4.055 -12.672 1 98.94 79 GLU A N 1
ATOM 592 C CA . GLU A 1 79 ? 8.039 -3.461 -14.008 1 98.94 79 GLU A CA 1
ATOM 593 C C . GLU A 1 79 ? 7.449 -4.402 -15.047 1 98.94 79 GLU A C 1
ATOM 595 O O . GLU A 1 79 ? 8.031 -5.449 -15.352 1 98.94 79 GLU A O 1
ATOM 600 N N . TYR A 1 80 ? 6.332 -4.004 -15.594 1 98.88 80 TYR A N 1
ATOM 601 C CA . TYR A 1 80 ? 5.652 -4.824 -16.594 1 98.88 80 TYR A CA 1
ATOM 602 C C . TYR A 1 80 ? 5.984 -4.344 -18 1 98.88 80 TYR A C 1
ATOM 604 O O . TYR A 1 80 ? 6.219 -3.154 -18.219 1 98.88 80 TYR A O 1
ATOM 612 N N . ALA A 1 81 ? 6.008 -5.254 -18.938 1 98.62 81 ALA A N 1
ATOM 613 C CA . ALA A 1 81 ? 5.797 -5 -20.359 1 98.62 81 ALA A CA 1
ATOM 614 C C . ALA A 1 81 ? 4.523 -5.676 -20.859 1 98.62 81 ALA A C 1
ATOM 616 O O . ALA A 1 81 ? 4.359 -6.891 -20.703 1 98.62 81 ALA A O 1
ATOM 617 N N . ALA A 1 82 ? 3.621 -4.926 -21.344 1 98.5 82 ALA A N 1
ATOM 618 C CA . ALA A 1 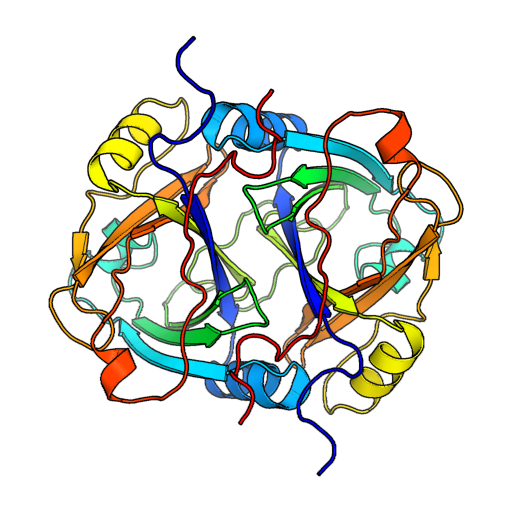82 ? 2.348 -5.426 -21.844 1 98.5 82 ALA A CA 1
ATOM 619 C C . ALA A 1 82 ? 1.826 -4.543 -22.984 1 98.5 82 ALA A C 1
ATOM 621 O O . ALA A 1 82 ? 1.979 -3.318 -22.938 1 98.5 82 ALA A O 1
ATOM 622 N N . PRO A 1 83 ? 1.175 -5.094 -24 1 98.19 83 PRO A N 1
ATOM 623 C CA . PRO A 1 83 ? 0.728 -4.305 -25.156 1 98.19 83 PRO A CA 1
ATOM 624 C C . PRO A 1 83 ? -0.333 -3.27 -24.797 1 98.19 83 PRO A C 1
ATOM 626 O O . PRO A 1 83 ? -0.468 -2.25 -25.469 1 98.19 83 PRO A O 1
ATOM 629 N N . ASP A 1 84 ? -1.071 -3.438 -23.766 1 98.25 84 ASP A N 1
ATOM 630 C CA . ASP A 1 84 ? -2.164 -2.545 -23.406 1 98.25 84 ASP A CA 1
ATOM 631 C C . ASP A 1 84 ? -1.81 -1.729 -22.156 1 98.25 84 ASP A C 1
ATOM 633 O O . ASP A 1 84 ? -2.686 -1.132 -21.531 1 98.25 84 ASP A O 1
ATOM 637 N N . GLN A 1 85 ? -0.581 -1.723 -21.812 1 98.75 85 GLN A N 1
ATOM 638 C CA . GLN A 1 85 ? -0.124 -1.028 -20.609 1 98.75 85 GLN A CA 1
ATOM 639 C C . GLN A 1 85 ? -0.421 0.466 -20.688 1 98.75 85 GLN A C 1
ATOM 641 O O . GLN A 1 85 ? -0.023 1.131 -21.641 1 98.75 85 GLN A O 1
ATOM 646 N N . ARG A 1 86 ? -1.143 0.964 -19.672 1 98.56 86 ARG A N 1
ATOM 647 C CA . ARG A 1 86 ? -1.265 2.41 -19.516 1 98.56 86 ARG A CA 1
ATOM 648 C C . ARG A 1 86 ? -0.033 2.99 -18.828 1 98.56 86 ARG A C 1
ATOM 650 O O . ARG A 1 86 ? 0.321 2.58 -17.719 1 98.56 86 ARG A O 1
ATOM 657 N N . ARG A 1 87 ? 0.585 3.943 -19.453 1 98.56 87 ARG A N 1
ATOM 658 C CA . ARG A 1 87 ? 1.867 4.473 -19 1 98.56 87 ARG A CA 1
ATOM 659 C C . ARG A 1 87 ? 1.708 5.871 -18.422 1 98.56 87 ARG A C 1
ATOM 661 O O . ARG A 1 87 ? 2.469 6.781 -18.75 1 98.56 87 ARG A O 1
ATOM 668 N N . GLN A 1 88 ? 0.668 6.098 -17.703 1 97.94 88 GLN A N 1
ATOM 669 C CA . GLN A 1 88 ? 0.399 7.293 -16.922 1 97.94 88 GLN A CA 1
ATOM 670 C C . GLN A 1 88 ? 0.027 6.93 -15.477 1 97.94 88 GLN A C 1
ATOM 672 O O . GLN A 1 88 ? -0.94 6.203 -15.25 1 97.94 88 GLN A O 1
ATOM 677 N N . LEU A 1 89 ? 0.793 7.43 -14.594 1 98.5 89 LEU A N 1
ATOM 678 C CA . LEU A 1 89 ? 0.496 7.168 -13.188 1 98.5 89 LEU A CA 1
ATOM 679 C C . LEU A 1 89 ? -0.863 7.746 -12.805 1 98.5 89 LEU A C 1
ATOM 681 O O . LEU A 1 89 ? -1.247 8.812 -13.281 1 98.5 89 LEU A O 1
ATOM 685 N N . PRO A 1 90 ? -1.551 7.074 -11.945 1 98.56 90 PRO A N 1
ATOM 686 C CA . PRO A 1 90 ? -2.781 7.688 -11.445 1 98.56 90 PRO A CA 1
ATOM 687 C C . PRO A 1 90 ? -2.512 8.898 -10.555 1 98.56 90 PRO A C 1
ATOM 689 O O . PRO A 1 90 ? -1.53 8.922 -9.805 1 98.56 90 PRO A O 1
ATOM 692 N N . ARG A 1 91 ? -3.412 9.859 -10.625 1 98.06 91 ARG A N 1
ATOM 693 C CA . ARG A 1 91 ? -3.461 10.922 -9.625 1 98.06 91 ARG A CA 1
ATOM 694 C C . ARG A 1 91 ? -3.996 10.398 -8.297 1 98.06 91 ARG A C 1
ATOM 696 O O . ARG A 1 91 ? -4.648 9.352 -8.258 1 98.06 91 ARG A O 1
ATOM 703 N N . ASN A 1 92 ? -3.766 11.117 -7.277 1 98.19 92 ASN A N 1
ATOM 704 C CA . ASN A 1 92 ? -4.34 10.758 -5.988 1 98.19 92 ASN A CA 1
ATOM 705 C C . ASN A 1 92 ? -5.863 10.68 -6.055 1 98.19 92 ASN A C 1
ATOM 707 O O . ASN A 1 92 ? -6.484 9.883 -5.344 1 98.19 92 ASN A O 1
ATOM 711 N N . SER A 1 93 ? -6.426 11.523 -6.98 1 98.75 93 SER A N 1
ATOM 712 C CA . SER A 1 93 ? -7.879 11.641 -7.02 1 98.75 93 SER A CA 1
ATOM 713 C C . SER A 1 93 ? -8.5 10.594 -7.945 1 98.75 93 SER A C 1
ATOM 715 O O . SER A 1 93 ? -9.719 10.469 -8.008 1 98.75 93 SER A O 1
ATOM 717 N N . ASP A 1 94 ? -7.734 9.883 -8.742 1 98.88 94 ASP A N 1
ATOM 718 C CA . ASP A 1 94 ? -8.234 8.859 -9.656 1 98.88 94 ASP A CA 1
ATOM 719 C C . ASP A 1 94 ? -8.617 7.59 -8.906 1 98.88 94 ASP A C 1
ATOM 721 O O . ASP A 1 94 ? -8.039 7.277 -7.863 1 98.88 94 ASP A O 1
ATOM 725 N N . TRP A 1 95 ? -9.641 6.809 -9.438 1 98.88 95 TRP A N 1
ATOM 726 C CA . TRP A 1 95 ? -9.82 5.453 -8.93 1 98.88 95 TRP A CA 1
ATOM 727 C C . TRP A 1 95 ? -8.523 4.656 -9.023 1 98.88 95 TRP A C 1
ATOM 729 O O . TRP A 1 95 ? -7.918 4.574 -10.102 1 98.88 95 TRP A O 1
ATOM 739 N N . GLY A 1 96 ? -8.117 4.133 -7.902 1 98.75 96 GLY A N 1
ATOM 740 C CA . GLY A 1 96 ? -6.875 3.369 -7.906 1 98.75 96 GLY A CA 1
ATOM 741 C C . GLY A 1 96 ? -5.66 4.203 -7.543 1 98.75 96 GLY A C 1
ATOM 742 O O . GLY A 1 96 ? -4.555 3.676 -7.422 1 98.75 96 GLY A O 1
ATOM 743 N N . GLY A 1 97 ? -5.855 5.559 -7.395 1 98.81 97 GLY A N 1
ATOM 744 C CA . GLY A 1 97 ? -4.777 6.344 -6.816 1 98.81 97 GLY A CA 1
ATOM 745 C C . GLY A 1 97 ? -4.301 5.805 -5.48 1 98.81 97 GLY A C 1
ATOM 746 O O . GLY A 1 97 ? -5.027 5.082 -4.801 1 98.81 97 GLY A O 1
ATOM 747 N N . HIS A 1 98 ? -3.053 6.129 -5.129 1 98.88 98 HIS A N 1
ATOM 748 C CA . HIS A 1 98 ? -2.492 5.559 -3.91 1 98.88 98 HIS A CA 1
ATOM 749 C C . HIS A 1 98 ? -1.292 6.363 -3.424 1 98.88 98 HIS A C 1
ATOM 751 O O . HIS A 1 98 ? -0.72 7.152 -4.18 1 98.88 98 HIS A O 1
ATOM 757 N N . HIS A 1 99 ? -0.987 6.191 -2.186 1 98.88 99 HIS A N 1
ATOM 758 C CA . HIS A 1 99 ? 0.289 6.637 -1.639 1 98.88 99 HIS A CA 1
ATOM 759 C C . HIS A 1 99 ? 0.711 5.777 -0.452 1 98.88 99 HIS A C 1
ATOM 761 O O . HIS A 1 99 ? -0.076 4.969 0.047 1 98.88 99 HIS A O 1
ATOM 767 N N . LEU A 1 100 ? 1.933 5.891 -0.1 1 98.88 100 LEU A N 1
ATOM 768 C CA . LEU A 1 100 ? 2.553 5.227 1.041 1 98.88 100 LEU A CA 1
ATOM 769 C C . LEU A 1 100 ? 3.09 6.246 2.039 1 98.88 100 LEU A C 1
ATOM 771 O O . LEU A 1 100 ? 3.812 7.172 1.66 1 98.88 100 LEU A O 1
ATOM 775 N N . ALA A 1 101 ? 2.717 6.113 3.312 1 98.88 101 ALA A N 1
ATOM 776 C CA . ALA A 1 101 ? 3.104 7.102 4.316 1 98.88 101 ALA A CA 1
ATOM 777 C C . ALA A 1 101 ? 4.16 6.535 5.262 1 98.88 101 ALA A C 1
ATOM 779 O O . ALA A 1 101 ? 3.998 5.438 5.805 1 98.88 101 ALA A O 1
ATOM 780 N N . ILE A 1 102 ? 5.18 7.27 5.484 1 98.75 102 ILE A N 1
ATOM 781 C CA . ILE A 1 102 ? 6.273 6.895 6.375 1 98.75 102 ILE A CA 1
ATOM 782 C C . ILE A 1 102 ? 6.23 7.758 7.633 1 98.75 102 ILE A C 1
ATOM 784 O O . ILE A 1 102 ? 6.227 8.984 7.551 1 98.75 102 ILE A O 1
ATOM 788 N N . HIS A 1 103 ? 6.191 7.117 8.773 1 98.62 103 HIS A N 1
ATOM 789 C CA . HIS A 1 103 ? 6.27 7.816 10.055 1 98.62 103 HIS A CA 1
ATOM 790 C C . HIS A 1 103 ? 7.699 8.25 10.352 1 98.62 103 HIS A C 1
ATOM 792 O O . HIS A 1 103 ? 8.625 7.438 10.32 1 98.62 103 HIS A O 1
ATOM 798 N N . VAL A 1 104 ? 7.859 9.508 10.648 1 98.31 104 VAL A N 1
ATOM 799 C CA . VAL A 1 104 ? 9.18 10.039 10.977 1 98.31 104 VAL A CA 1
ATOM 800 C C . VAL A 1 104 ? 9.102 10.828 12.281 1 98.31 104 VAL A C 1
ATOM 802 O O . VAL A 1 104 ? 8.062 11.391 12.617 1 98.31 104 VAL A O 1
ATOM 805 N N . ALA A 1 105 ? 10.195 10.906 12.961 1 97.25 105 ALA A N 1
ATOM 806 C CA . ALA A 1 105 ? 10.266 11.625 14.227 1 97.25 105 ALA A CA 1
ATOM 807 C C . ALA A 1 105 ? 10.133 13.133 14.008 1 97.25 105 ALA A C 1
ATOM 809 O O . ALA A 1 105 ? 9.516 13.828 14.82 1 97.25 105 ALA A O 1
ATOM 810 N N . ASP A 1 106 ? 10.734 13.641 12.969 1 98.12 106 ASP A N 1
ATOM 811 C CA . ASP A 1 106 ? 10.75 15.062 12.625 1 98.12 106 ASP A CA 1
ATOM 812 C C . ASP A 1 106 ? 10.43 15.273 11.148 1 98.12 106 ASP A C 1
ATOM 814 O O . ASP A 1 106 ? 11.305 15.133 10.289 1 98.12 106 ASP A O 1
ATOM 818 N N . VAL A 1 107 ? 9.203 15.688 10.875 1 98.88 107 VAL A N 1
ATOM 819 C CA . VAL A 1 107 ? 8.711 15.805 9.508 1 98.88 107 VAL A CA 1
ATOM 820 C C . VAL A 1 107 ? 9.492 16.875 8.766 1 98.88 107 VAL A C 1
ATOM 822 O O . VAL A 1 107 ? 9.82 16.719 7.586 1 98.88 107 VAL A O 1
ATOM 825 N N . ASP A 1 108 ? 9.789 18 9.422 1 98.88 108 ASP A N 1
ATOM 826 C CA . ASP A 1 108 ? 10.508 19.094 8.781 1 98.88 108 ASP A CA 1
ATOM 827 C C . ASP A 1 108 ? 11.898 18.656 8.344 1 98.88 108 ASP A C 1
ATOM 829 O O . ASP A 1 108 ? 12.32 18.922 7.219 1 98.88 108 ASP A O 1
ATOM 833 N N . ALA A 1 109 ? 12.633 17.984 9.203 1 98.75 109 ALA A N 1
ATOM 834 C CA . ALA A 1 109 ? 13.977 17.516 8.883 1 98.75 109 ALA A CA 1
ATOM 835 C C . ALA A 1 109 ? 13.938 16.5 7.742 1 98.75 109 ALA A C 1
ATOM 837 O O . ALA A 1 109 ? 14.789 16.531 6.848 1 98.75 109 ALA A O 1
ATOM 838 N N . ALA A 1 110 ? 12.992 15.617 7.805 1 98.81 110 ALA A N 1
ATOM 839 C CA . ALA A 1 110 ? 12.852 14.617 6.75 1 98.81 110 ALA A CA 1
ATOM 840 C C . ALA A 1 110 ? 12.523 15.266 5.41 1 98.81 110 ALA A C 1
ATOM 842 O O . ALA A 1 110 ? 13.039 14.852 4.371 1 98.81 110 ALA A O 1
ATOM 843 N N . ALA A 1 111 ? 11.609 16.25 5.449 1 98.88 111 ALA A N 1
ATOM 844 C CA . ALA A 1 111 ? 11.25 16.953 4.227 1 98.88 111 ALA A CA 1
ATOM 845 C C . ALA A 1 111 ? 12.461 17.656 3.619 1 98.88 111 ALA A C 1
ATOM 847 O O . ALA A 1 111 ? 12.641 17.656 2.398 1 98.88 111 ALA A O 1
ATOM 848 N N . GLU A 1 112 ? 13.258 18.281 4.441 1 98.69 112 GLU A N 1
ATOM 849 C CA . GLU A 1 112 ? 14.469 18.938 3.961 1 98.69 112 GLU A CA 1
ATOM 850 C C . GLU A 1 112 ? 15.422 17.938 3.305 1 98.69 112 GLU A C 1
ATOM 852 O O . GLU A 1 112 ? 15.969 18.203 2.238 1 98.69 112 GLU A O 1
ATOM 857 N N . TYR A 1 113 ? 15.602 16.812 3.922 1 98.69 113 TYR A N 1
ATOM 858 C CA . TYR A 1 113 ? 16.406 15.734 3.342 1 98.69 113 TYR A CA 1
ATOM 859 C C . TYR A 1 113 ? 15.891 15.359 1.957 1 98.69 113 TYR A C 1
ATOM 861 O O . TYR A 1 113 ? 16.672 15.258 1.006 1 98.69 113 TYR A O 1
ATOM 869 N N . LEU A 1 114 ? 14.562 15.188 1.854 1 98.81 114 LEU A N 1
ATOM 870 C CA . LEU A 1 114 ? 13.969 14.734 0.599 1 98.81 114 LEU A CA 1
ATOM 871 C C . LEU A 1 114 ? 14.086 15.812 -0.474 1 98.81 114 LEU A C 1
ATOM 873 O O . LEU A 1 114 ? 14.266 15.5 -1.655 1 98.81 114 LEU A O 1
ATOM 877 N N . ARG A 1 115 ? 13.969 17.062 -0.118 1 98.44 115 ARG A N 1
ATOM 878 C CA . ARG A 1 115 ? 14.102 18.172 -1.066 1 98.44 115 ARG A CA 1
ATOM 879 C C . ARG A 1 115 ? 15.469 18.156 -1.736 1 98.44 115 ARG A C 1
ATOM 881 O O . ARG A 1 115 ? 15.617 18.594 -2.877 1 98.44 115 ARG A O 1
ATOM 888 N N . ALA A 1 116 ? 16.438 17.625 -1.063 1 98.19 116 ALA A N 1
ATOM 889 C CA . ALA A 1 116 ? 17.812 17.641 -1.562 1 98.19 116 ALA A CA 1
ATOM 890 C C . ALA A 1 116 ? 18.062 16.438 -2.484 1 98.19 116 ALA A C 1
ATOM 892 O O . ALA A 1 116 ? 19.125 16.359 -3.117 1 98.19 116 ALA A O 1
ATOM 893 N N . GLN A 1 117 ? 17.141 15.539 -2.555 1 98.31 117 GLN A N 1
ATOM 894 C CA . GLN A 1 117 ? 17.328 14.352 -3.387 1 98.31 117 GLN A CA 1
ATOM 895 C C . GLN A 1 117 ? 16.969 14.641 -4.84 1 98.31 117 GLN A C 1
ATOM 897 O O . GLN A 1 117 ? 15.914 15.227 -5.117 1 98.31 117 GLN A O 1
ATOM 902 N N . PRO A 1 118 ? 17.766 14.203 -5.758 1 97.94 118 PRO A N 1
ATOM 903 C CA . PRO A 1 118 ? 17.469 14.461 -7.168 1 97.94 118 PRO A CA 1
ATOM 904 C C . PRO A 1 118 ? 16.125 13.875 -7.613 1 97.94 118 PRO A C 1
ATOM 906 O O . PRO A 1 118 ? 15.859 12.695 -7.375 1 97.94 118 PRO A O 1
ATOM 909 N N . GLY A 1 119 ? 15.289 14.711 -8.203 1 98.38 119 GLY A N 1
ATOM 910 C CA . GLY A 1 119 ? 14.055 14.258 -8.828 1 98.38 119 GLY A CA 1
ATOM 911 C C . GLY A 1 119 ? 12.891 14.172 -7.859 1 98.38 119 GLY A C 1
ATOM 912 O O . GLY A 1 119 ? 11.75 13.938 -8.273 1 98.38 119 GLY A O 1
ATOM 913 N N . VAL A 1 120 ? 13.141 14.32 -6.57 1 98.81 120 VAL A N 1
ATOM 914 C CA . VAL A 1 120 ? 12.062 14.266 -5.582 1 98.81 120 VAL A CA 1
ATOM 915 C C . VAL A 1 120 ? 11.375 15.625 -5.5 1 98.81 120 VAL A C 1
ATOM 917 O O . VAL A 1 120 ? 12.039 16.672 -5.5 1 98.81 120 VAL A O 1
ATOM 920 N N . ARG A 1 121 ? 10.094 15.609 -5.5 1 98.75 121 ARG A N 1
ATOM 921 C CA . ARG A 1 121 ? 9.305 16.828 -5.336 1 98.75 121 ARG A CA 1
ATOM 922 C C . ARG A 1 121 ? 8.516 16.797 -4.031 1 98.75 121 ARG A C 1
ATOM 924 O O . ARG A 1 121 ? 7.598 15.992 -3.873 1 98.75 121 ARG A O 1
ATOM 931 N N . VAL A 1 122 ? 8.859 17.625 -3.117 1 98.88 122 VAL A N 1
ATOM 932 C CA . VAL A 1 122 ? 8.07 17.797 -1.897 1 98.88 122 VAL A CA 1
ATOM 933 C C . VAL A 1 122 ? 6.926 18.766 -2.15 1 98.88 122 VAL A C 1
ATOM 935 O O . VAL A 1 122 ? 7.129 19.828 -2.746 1 98.88 122 VAL A O 1
ATOM 938 N N . LEU A 1 123 ? 5.75 18.438 -1.788 1 98.69 123 LEU A N 1
ATOM 939 C CA . LEU A 1 123 ? 4.566 19.234 -2.102 1 98.69 123 LEU A CA 1
ATOM 940 C C . LEU A 1 123 ? 4.332 20.297 -1.036 1 98.69 123 LEU A C 1
ATOM 942 O O . LEU A 1 123 ? 3.652 20.047 -0.038 1 98.69 123 LEU A O 1
ATOM 946 N N . GLY A 1 124 ? 4.805 21.484 -1.257 1 97.5 124 GLY A N 1
ATOM 947 C CA . GLY A 1 124 ? 4.695 22.547 -0.284 1 97.5 124 GLY A CA 1
ATOM 948 C C . GLY A 1 124 ? 5.535 22.312 0.959 1 97.5 124 GLY A C 1
ATOM 949 O O . GLY A 1 124 ? 6.656 21.812 0.872 1 97.5 124 GLY A O 1
ATOM 950 N N . ASP A 1 125 ? 5.031 22.844 2.127 1 98.25 125 ASP A N 1
ATOM 951 C CA . ASP A 1 125 ? 5.703 22.703 3.414 1 98.25 125 ASP A CA 1
ATOM 952 C C . ASP A 1 125 ? 4.906 21.797 4.352 1 98.25 125 ASP A C 1
ATOM 954 O O . ASP A 1 125 ? 3.688 21.672 4.223 1 98.25 125 ASP A O 1
ATOM 958 N N . PRO A 1 126 ? 5.668 21.156 5.258 1 98.75 126 PRO A N 1
ATOM 959 C CA . PRO A 1 126 ? 4.926 20.406 6.273 1 98.75 126 PRO A CA 1
ATOM 960 C C . PRO A 1 126 ? 3.848 21.234 6.953 1 98.75 126 PRO A C 1
ATOM 962 O O . PRO A 1 126 ? 4.039 22.438 7.176 1 98.75 126 PRO A O 1
ATOM 965 N N . GLU A 1 127 ? 2.785 20.594 7.234 1 98.38 127 GLU A N 1
ATOM 966 C CA . GLU A 1 127 ? 1.663 21.219 7.914 1 98.38 127 GLU A CA 1
ATOM 967 C C . GLU A 1 127 ? 1.232 20.422 9.141 1 98.38 127 GLU A C 1
ATOM 969 O O . GLU A 1 127 ? 1.366 19.203 9.164 1 98.38 127 GLU A O 1
ATOM 974 N N . THR A 1 128 ? 0.712 21.172 10.102 1 98.44 128 THR A N 1
ATOM 975 C CA . THR A 1 128 ? 0.107 20.547 11.273 1 98.44 128 THR A CA 1
ATOM 976 C C . THR A 1 128 ? -1.409 20.703 11.258 1 98.44 128 THR A C 1
ATOM 978 O O . THR A 1 128 ? -1.914 21.828 11.109 1 98.44 128 THR A O 1
ATOM 981 N N . ILE A 1 129 ? -2.098 19.609 11.32 1 97.69 129 ILE A N 1
ATOM 982 C CA . ILE A 1 129 ? -3.551 19.656 11.438 1 97.69 129 ILE A CA 1
ATOM 983 C C . ILE A 1 129 ? -3.936 20.172 12.82 1 97.69 129 ILE A C 1
ATOM 985 O O . ILE A 1 129 ? -3.422 19.703 13.836 1 97.69 129 ILE A O 1
ATOM 989 N N . THR A 1 130 ? -4.852 21.109 12.875 1 96.56 130 THR A N 1
ATOM 990 C CA . THR A 1 130 ? -5.07 21.797 14.148 1 96.56 130 THR A CA 1
ATOM 991 C C . THR A 1 130 ? -6.441 21.453 14.719 1 96.56 130 THR A C 1
ATOM 993 O O . THR A 1 130 ? -6.754 21.797 15.859 1 96.56 130 THR A O 1
ATOM 996 N N . ASP A 1 131 ? -7.254 20.781 13.953 1 95.94 131 ASP A N 1
ATOM 997 C CA . ASP A 1 131 ? -8.594 20.453 14.422 1 95.94 131 ASP A CA 1
ATOM 998 C C . ASP A 1 131 ? -9.039 19.078 13.922 1 95.94 131 ASP A C 1
ATOM 1000 O O . ASP A 1 131 ? -8.352 18.469 13.109 1 95.94 131 ASP A O 1
ATOM 1004 N N . GLY A 1 132 ? -10.141 18.625 14.492 1 96.12 132 GLY A N 1
ATOM 1005 C CA . GLY A 1 132 ? -10.727 17.375 14.047 1 96.12 132 GLY A CA 1
ATOM 1006 C C . GLY A 1 132 ? -10.102 16.156 14.695 1 96.12 132 GLY A C 1
ATOM 1007 O O . GLY A 1 132 ? -9.406 16.266 15.703 1 96.12 132 GLY A O 1
ATOM 1008 N N . PRO A 1 133 ? -10.367 14.992 14.188 1 97.19 133 PRO A N 1
ATOM 1009 C CA . PRO A 1 133 ? -10.023 13.719 14.828 1 97.19 133 PRO A CA 1
ATOM 1010 C C . PRO A 1 133 ? -8.516 13.469 14.859 1 97.19 133 PRO A C 1
ATOM 1012 O O . PRO A 1 133 ? -8.039 12.625 15.625 1 97.19 133 PRO A O 1
ATOM 1015 N N . ILE A 1 134 ? -7.75 14.211 14.062 1 98.06 134 ILE A N 1
ATOM 1016 C CA . ILE A 1 134 ? -6.32 13.93 14.016 1 98.06 134 ILE A CA 1
ATOM 1017 C C . ILE A 1 134 ? -5.531 15.203 14.297 1 98.06 134 ILE A C 1
ATOM 1019 O O . ILE A 1 134 ? -4.445 15.398 13.75 1 98.06 134 ILE A O 1
ATOM 1023 N N . ALA A 1 135 ? -6.164 16.109 14.992 1 97.88 135 ALA A N 1
ATOM 1024 C CA . ALA A 1 135 ? -5.441 17.297 15.438 1 97.88 135 ALA A CA 1
ATOM 1025 C C . ALA A 1 135 ? -4.09 16.922 16.031 1 97.88 135 ALA A C 1
ATOM 1027 O O . ALA A 1 135 ? -3.99 16 16.844 1 97.88 135 ALA A O 1
ATOM 1028 N N . GLY A 1 136 ? -3.064 17.641 15.578 1 98.06 136 GLY A N 1
ATOM 1029 C CA . GLY A 1 136 ? -1.702 17.375 16.016 1 98.06 136 GLY A CA 1
ATOM 1030 C C . GLY A 1 136 ? -0.872 16.656 14.969 1 98.06 136 GLY A C 1
ATOM 1031 O O . GLY A 1 136 ? 0.356 16.609 15.07 1 98.06 136 GLY A O 1
ATOM 1032 N N . ASP A 1 137 ? -1.544 16.078 13.977 1 98.31 137 ASP A N 1
ATOM 1033 C CA . ASP A 1 137 ? -0.861 15.391 12.883 1 98.31 137 ASP A CA 1
ATOM 1034 C C . ASP A 1 137 ? -0.015 16.359 12.062 1 98.31 137 ASP A C 1
ATOM 1036 O O . ASP A 1 137 ? -0.513 17.391 11.609 1 98.31 137 ASP A O 1
ATOM 1040 N N . ARG A 1 138 ? 1.257 16.125 11.961 1 98.81 138 ARG A N 1
ATOM 1041 C CA . ARG A 1 138 ? 2.123 16.875 11.062 1 98.81 138 ARG A CA 1
ATOM 1042 C C . ARG A 1 138 ? 2.541 16.031 9.859 1 98.81 138 ARG A C 1
ATOM 1044 O O . ARG A 1 138 ? 2.961 14.891 10.016 1 98.81 138 ARG A O 1
ATOM 1051 N N . TRP A 1 139 ? 2.447 16.672 8.648 1 98.88 139 TRP A N 1
ATOM 1052 C CA . TRP A 1 139 ? 2.592 15.836 7.465 1 98.88 139 TRP A CA 1
ATOM 1053 C C . TRP A 1 139 ? 3.01 16.672 6.258 1 98.88 139 TRP A C 1
ATOM 1055 O O . TRP A 1 139 ? 2.924 17.891 6.285 1 98.88 139 TRP A O 1
ATOM 1065 N N . VAL A 1 140 ? 3.512 16.016 5.191 1 98.94 140 VAL A N 1
ATOM 1066 C CA . VAL A 1 140 ? 3.74 16.578 3.863 1 98.94 140 VAL A CA 1
ATOM 1067 C C . VAL A 1 140 ? 3.832 15.453 2.834 1 98.94 140 VAL A C 1
ATOM 1069 O O . VAL A 1 140 ? 4.414 14.398 3.104 1 98.94 140 VAL A O 1
ATOM 1072 N N . TYR A 1 141 ? 3.199 15.633 1.661 1 98.94 141 TYR A N 1
ATOM 1073 C CA . TYR A 1 141 ? 3.355 14.703 0.548 1 98.94 141 TYR A CA 1
ATOM 1074 C C . TYR A 1 141 ? 4.645 14.977 -0.219 1 98.94 141 TYR A C 1
ATOM 1076 O O . TYR A 1 141 ? 5.145 16.109 -0.212 1 98.94 141 TYR A O 1
ATOM 1084 N N . PHE A 1 142 ? 5.141 14.016 -0.849 1 98.88 142 PHE A N 1
ATOM 1085 C CA . PHE A 1 142 ? 6.199 14.172 -1.841 1 98.88 142 PHE A CA 1
ATOM 1086 C C . PHE A 1 142 ? 6.059 13.133 -2.951 1 98.88 142 PHE A C 1
ATOM 1088 O O . PHE A 1 142 ? 5.332 12.148 -2.801 1 98.88 142 PHE A O 1
ATOM 1095 N N . ALA A 1 143 ? 6.664 13.398 -4.059 1 98.81 143 ALA A N 1
ATOM 1096 C CA . ALA A 1 143 ? 6.645 12.508 -5.215 1 98.81 143 ALA A CA 1
ATOM 1097 C C . ALA A 1 143 ? 8.039 11.984 -5.535 1 98.81 143 ALA A C 1
ATOM 1099 O O . ALA A 1 143 ? 9.023 12.727 -5.445 1 98.81 143 ALA A O 1
ATOM 1100 N N . THR A 1 144 ? 8.078 10.719 -5.855 1 98.81 144 THR A N 1
ATOM 1101 C CA . THR A 1 144 ? 9.312 10.109 -6.34 1 98.81 144 THR A CA 1
ATOM 1102 C C . THR A 1 144 ? 9.75 10.734 -7.66 1 98.81 144 THR A C 1
ATOM 1104 O O . THR A 1 144 ? 8.992 11.492 -8.273 1 98.81 144 THR A O 1
ATOM 1107 N N . PRO A 1 145 ? 10.953 10.367 -8.109 1 98.62 145 PRO A N 1
ATOM 1108 C CA . PRO A 1 145 ? 11.43 10.914 -9.383 1 98.62 145 PRO A CA 1
ATOM 1109 C C . PRO A 1 145 ? 10.516 10.555 -10.555 1 98.62 145 PRO A C 1
ATOM 1111 O O . PRO A 1 145 ? 10.445 11.297 -11.539 1 98.62 145 PRO A O 1
ATOM 1114 N N . TRP A 1 146 ? 9.742 9.43 -10.438 1 98.69 146 TRP A N 1
ATOM 1115 C CA . TRP A 1 146 ? 8.852 9.055 -11.531 1 98.69 146 TRP A CA 1
ATOM 1116 C C . TRP A 1 146 ? 7.414 9.469 -11.219 1 98.69 146 TRP A C 1
ATOM 1118 O O . TRP A 1 146 ? 6.492 9.148 -11.977 1 98.69 146 TRP A O 1
ATOM 1128 N N . GLY A 1 147 ? 7.223 10.039 -10.07 1 98.56 147 GLY A N 1
ATOM 1129 C CA . GLY A 1 147 ? 5.945 10.703 -9.859 1 98.56 147 GLY A CA 1
ATOM 1130 C C . GLY A 1 147 ? 5.039 9.961 -8.898 1 98.56 147 GLY A C 1
ATOM 1131 O O . GLY A 1 147 ? 3.93 10.406 -8.609 1 98.56 147 GLY A O 1
ATOM 1132 N N . MET A 1 148 ? 5.422 8.844 -8.352 1 98.69 148 MET A N 1
ATOM 1133 C CA . MET A 1 148 ? 4.621 8.125 -7.359 1 98.69 148 MET A CA 1
ATOM 1134 C C . MET A 1 148 ? 4.512 8.93 -6.07 1 98.69 148 MET A C 1
ATOM 1136 O O . MET A 1 148 ? 5.492 9.523 -5.617 1 98.69 148 MET A O 1
ATOM 1140 N N . GLN A 1 149 ? 3.371 8.945 -5.484 1 98.5 149 GLN A N 1
ATOM 1141 C CA . GLN A 1 149 ? 3.125 9.773 -4.309 1 98.5 149 GLN A CA 1
ATOM 1142 C C . GLN A 1 149 ? 3.447 9.008 -3.025 1 98.5 149 GLN A C 1
ATOM 1144 O O . GLN A 1 149 ? 3.076 7.844 -2.879 1 98.5 149 GLN A O 1
ATOM 1149 N N . LEU A 1 150 ? 4.129 9.648 -2.145 1 98.88 150 LEU A N 1
ATOM 1150 C CA . LEU A 1 150 ? 4.379 9.219 -0.774 1 98.88 150 LEU A CA 1
ATOM 1151 C C . LEU A 1 150 ? 4.066 10.336 0.215 1 98.88 150 LEU A C 1
ATOM 1153 O O . LEU A 1 150 ? 3.68 11.438 -0.186 1 98.88 150 LEU A O 1
ATOM 1157 N N . GLU A 1 151 ? 4.176 10.008 1.487 1 98.94 151 GLU A N 1
ATOM 1158 C CA . GLU A 1 151 ? 3.861 10.945 2.559 1 98.94 151 GLU A CA 1
ATOM 1159 C C . GLU A 1 151 ? 4.812 10.773 3.74 1 98.94 151 GLU A C 1
ATOM 1161 O O . GLU A 1 151 ? 5.18 9.648 4.09 1 98.94 151 GLU A O 1
ATOM 1166 N N . LEU A 1 152 ? 5.293 11.859 4.242 1 98.94 152 LEU A N 1
ATOM 1167 C CA . LEU A 1 152 ? 5.848 11.891 5.594 1 98.94 152 LEU A CA 1
ATOM 1168 C C . LEU A 1 152 ? 4.777 12.258 6.613 1 98.94 152 LEU A C 1
ATOM 1170 O O . LEU A 1 152 ? 3.982 13.18 6.383 1 98.94 152 LEU A O 1
ATOM 1174 N N . ILE A 1 153 ? 4.824 11.555 7.773 1 98.88 153 ILE A N 1
ATOM 1175 C CA . ILE A 1 153 ? 3.768 11.828 8.742 1 98.88 153 ILE A CA 1
ATOM 1176 C C . ILE A 1 153 ? 4.293 11.602 10.156 1 98.88 153 ILE A C 1
ATOM 1178 O O . ILE A 1 153 ? 5.145 10.734 10.375 1 98.88 153 ILE A O 1
ATOM 1182 N N . ASN A 1 154 ? 3.895 12.297 11.047 1 98.38 154 ASN A N 1
ATOM 1183 C CA . ASN A 1 154 ? 3.992 12.102 12.492 1 98.38 154 ASN A CA 1
ATOM 1184 C C . ASN A 1 154 ? 2.666 12.383 13.188 1 98.38 154 ASN A C 1
ATOM 1186 O O . ASN A 1 154 ? 2.344 13.539 13.469 1 98.38 154 ASN A O 1
ATOM 1190 N N . LEU A 1 155 ? 1.891 11.383 13.336 1 97.25 155 LEU A N 1
ATOM 1191 C CA . LEU A 1 155 ? 0.65 11.453 14.102 1 97.25 155 LEU A CA 1
ATOM 1192 C C . LEU A 1 155 ? 0.892 11.102 15.562 1 97.25 155 LEU A C 1
ATOM 1194 O O . LEU A 1 155 ? 1.202 9.953 15.883 1 97.25 155 LEU A O 1
ATOM 1198 N N . PRO A 1 156 ? 0.755 11.961 16.422 1 91.81 156 PRO A N 1
ATOM 1199 C CA . PRO A 1 156 ? 1.081 11.688 17.828 1 91.81 156 PRO A CA 1
ATOM 1200 C C . PRO A 1 156 ? 0.079 10.75 18.484 1 91.81 156 PRO A C 1
ATOM 1202 O O . PRO A 1 156 ? -1.092 10.711 18.094 1 91.81 156 PRO A O 1
ATOM 1205 N N . ALA A 1 157 ? 0.657 10.016 19.453 1 89.94 157 ALA A N 1
ATOM 1206 C CA . ALA A 1 157 ? -0.245 9.273 20.328 1 89.94 157 ALA A CA 1
ATOM 1207 C C . ALA A 1 157 ? -1.231 10.203 21.016 1 89.94 157 ALA A C 1
ATOM 1209 O O . ALA A 1 157 ? -0.888 11.336 21.359 1 89.94 157 ALA A O 1
ATOM 1210 N N . GLY A 1 158 ? -2.42 9.734 21.156 1 93.25 158 GLY A N 1
ATOM 1211 C CA . GLY A 1 158 ? -3.412 10.516 21.875 1 93.25 158 GLY A CA 1
ATOM 1212 C C . GLY A 1 158 ? -4.195 11.453 20.984 1 93.25 158 GLY A C 1
ATOM 1213 O O . GLY A 1 158 ? -4.863 12.367 21.469 1 93.25 158 GLY A O 1
ATOM 1214 N N . ALA A 1 159 ? -4.039 11.305 19.703 1 96.25 159 ALA A N 1
ATOM 1215 C CA . ALA A 1 159 ? -4.859 12.117 18.797 1 96.25 159 ALA A CA 1
ATOM 1216 C C . ALA A 1 159 ? -6.332 12.047 19.203 1 96.25 159 ALA A C 1
ATOM 1218 O O . ALA A 1 159 ? -6.789 11.047 19.734 1 96.25 159 ALA A O 1
ATOM 1219 N N . PRO A 1 160 ? -7.145 13.047 18.875 1 97.5 160 PRO A N 1
ATOM 1220 C CA . PRO A 1 160 ? -8.508 13.188 19.391 1 97.5 160 PRO A CA 1
ATOM 1221 C C . PRO A 1 160 ? -9.391 11.992 19.078 1 97.5 160 PRO A C 1
ATOM 1223 O O . PRO A 1 160 ? -10.289 11.656 19.859 1 97.5 160 PRO A O 1
ATOM 1226 N N . PHE A 1 161 ? -9.188 11.32 17.938 1 97.62 161 PHE A N 1
ATOM 1227 C CA . PHE A 1 161 ? -10.07 10.211 17.578 1 97.62 161 PHE A CA 1
ATOM 1228 C C . PHE A 1 161 ? -10.039 9.125 18.656 1 97.62 161 PHE A C 1
ATOM 1230 O O . PHE A 1 161 ? -11.016 8.398 18.844 1 97.62 161 PHE A O 1
ATOM 1237 N N . GLU A 1 162 ? -8.984 9.031 19.391 1 97.25 162 GLU A N 1
ATOM 1238 C CA . GLU A 1 162 ? -8.812 7.969 20.375 1 97.25 162 GLU A CA 1
ATOM 1239 C C . GLU A 1 162 ? -9.797 8.133 21.531 1 97.25 162 GLU A C 1
ATOM 1241 O O . GLU A 1 162 ? -10.055 7.18 22.266 1 97.25 162 GLU A O 1
ATOM 1246 N N . GLN A 1 163 ? -10.289 9.305 21.672 1 97.12 163 GLN A N 1
ATOM 1247 C CA . GLN A 1 163 ? -11.281 9.547 22.719 1 97.12 163 GLN A CA 1
ATOM 1248 C C . GLN A 1 163 ? -12.672 9.109 22.266 1 97.12 163 GLN A C 1
ATOM 1250 O O . GLN A 1 163 ? -13.594 9.008 23.078 1 97.12 163 GLN A O 1
ATOM 1255 N N . GLN A 1 164 ? -12.805 8.82 21.031 1 96.19 164 GLN A N 1
ATOM 1256 C CA . GLN A 1 164 ? -14.125 8.57 20.469 1 96.19 164 GLN A CA 1
ATOM 1257 C C . GLN A 1 164 ? -14.289 7.105 20.078 1 96.19 164 GLN A C 1
ATOM 1259 O O . GLN A 1 164 ? -15.367 6.684 19.656 1 96.19 164 GLN A O 1
ATOM 1264 N N . THR A 1 165 ? -13.258 6.375 20.141 1 96.62 165 THR A N 1
ATOM 1265 C CA . THR A 1 165 ? -13.289 4.969 19.75 1 96.62 165 THR A CA 1
ATOM 1266 C C . THR A 1 165 ? -12.266 4.168 20.547 1 96.62 165 THR A C 1
ATOM 1268 O O . THR A 1 165 ? -11.289 4.723 21.062 1 96.62 165 THR A O 1
ATOM 1271 N N . GLU A 1 166 ? -12.438 2.889 20.656 1 95.88 166 GLU A N 1
ATOM 1272 C CA . GLU A 1 166 ? -11.461 2.004 21.297 1 95.88 166 GLU A CA 1
ATOM 1273 C C . GLU A 1 166 ? -10.422 1.519 20.281 1 95.88 166 GLU A C 1
ATOM 1275 O O . GLU A 1 166 ? -9.391 0.968 20.672 1 95.88 166 GLU A O 1
ATOM 1280 N N . VAL A 1 167 ? -10.711 1.728 19.031 1 96.31 167 VAL A N 1
ATOM 1281 C CA . VAL A 1 167 ? -9.781 1.307 18 1 96.31 167 VAL A CA 1
ATOM 1282 C C . VAL A 1 167 ? -8.484 2.115 18.094 1 96.31 167 VAL A C 1
ATOM 1284 O O . VAL A 1 167 ? -8.523 3.334 18.281 1 96.31 167 VAL A O 1
ATOM 1287 N N . ARG A 1 168 ? -7.359 1.412 18.016 1 96.62 168 ARG A N 1
ATOM 1288 C CA . ARG A 1 168 ? -6.043 2.047 17.984 1 96.62 168 ARG A CA 1
ATOM 1289 C C . ARG A 1 168 ? -5.32 1.74 16.672 1 96.62 168 ARG A C 1
ATOM 1291 O O . ARG A 1 168 ? -5.363 0.609 16.188 1 96.62 168 ARG A O 1
ATOM 1298 N N . LEU A 1 169 ? -4.703 2.766 16.125 1 97.5 169 LEU A N 1
ATOM 1299 C CA . LEU A 1 169 ? -3.852 2.574 14.953 1 97.5 169 LEU A CA 1
ATOM 1300 C C . LEU A 1 169 ? -2.529 1.926 15.352 1 97.5 169 LEU A C 1
ATOM 1302 O O . LEU A 1 169 ? -2.119 1.999 16.516 1 97.5 169 LEU A O 1
ATOM 1306 N N . TYR A 1 170 ? -1.959 1.249 14.383 1 96.06 170 TYR A N 1
ATOM 1307 C CA . TYR A 1 170 ? -0.564 0.873 14.586 1 96.06 170 TYR A CA 1
ATOM 1308 C C . TYR A 1 170 ? 0.306 2.104 14.812 1 96.06 170 TYR A C 1
ATOM 1310 O O . TYR A 1 170 ? 0.306 3.027 13.992 1 96.06 170 TYR A O 1
ATOM 1318 N N . GLN A 1 171 ? 0.951 2.133 15.875 1 92.31 171 GLN A N 1
ATOM 1319 C CA . GLN A 1 171 ? 1.87 3.213 16.219 1 92.31 171 GLN A CA 1
ATOM 1320 C C . GLN A 1 171 ? 3.312 2.719 16.25 1 92.31 171 GLN A C 1
ATOM 1322 O O . GLN A 1 171 ? 3.725 2.047 17.203 1 92.31 171 GLN A O 1
ATOM 1327 N N . PRO A 1 172 ? 4.02 3.15 15.211 1 88.31 172 PRO A N 1
ATOM 1328 C CA . PRO A 1 172 ? 5.402 2.666 15.141 1 88.31 172 PRO A CA 1
ATOM 1329 C C . PRO A 1 172 ? 6.254 3.148 16.312 1 88.31 172 PRO A C 1
ATOM 1331 O O . PRO A 1 172 ? 6.109 4.289 16.766 1 88.31 172 PRO A O 1
ATOM 1334 N N . GLU A 1 173 ? 6.973 2.236 16.781 1 86.31 173 GLU A N 1
ATOM 1335 C CA . GLU A 1 173 ? 7.969 2.559 17.797 1 86.31 173 GLU A CA 1
ATOM 1336 C C . GLU A 1 173 ? 9.359 2.088 17.375 1 86.31 173 GLU A C 1
ATOM 1338 O O . GLU A 1 173 ? 9.492 1.253 16.484 1 86.31 173 GLU A O 1
ATOM 1343 N N . GLY A 1 174 ? 10.328 2.703 17.891 1 90.56 174 GLY A N 1
ATOM 1344 C CA . GLY A 1 174 ? 11.695 2.301 17.578 1 90.56 174 GLY A CA 1
ATOM 1345 C C . GLY A 1 174 ? 12.266 3.023 16.375 1 90.56 174 GLY A C 1
ATOM 1346 O O . GLY A 1 174 ? 12.07 4.23 16.203 1 90.56 174 GLY A O 1
ATOM 1347 N N . SER A 1 175 ? 13.117 2.242 15.633 1 91.31 175 SER A N 1
ATOM 1348 C CA . SER A 1 175 ? 13.789 2.865 14.5 1 91.31 175 SER A CA 1
ATOM 1349 C C . SER A 1 175 ? 13.578 2.062 13.219 1 91.31 175 SER A C 1
ATOM 1351 O O . SER A 1 175 ? 13.234 0.88 13.273 1 91.31 175 SER A O 1
ATOM 1353 N N . TRP A 1 176 ? 13.812 2.68 12.125 1 93.06 176 TRP A N 1
ATOM 1354 C CA . TRP A 1 176 ? 13.664 2.119 10.789 1 93.06 176 TRP A CA 1
ATOM 1355 C C . TRP A 1 176 ? 14.523 0.872 10.625 1 93.06 176 TRP A C 1
ATOM 1357 O O . TRP A 1 176 ? 14.156 -0.051 9.891 1 93.06 176 TRP A O 1
ATOM 1367 N N . SER A 1 177 ? 15.617 0.75 11.375 1 88.19 177 SER A N 1
ATOM 1368 C CA . SER A 1 177 ? 16.609 -0.288 11.156 1 88.19 177 SER A CA 1
ATOM 1369 C C . SER A 1 177 ? 16.641 -1.289 12.305 1 88.19 177 SER A C 1
ATOM 1371 O O . SER A 1 177 ? 17.562 -2.104 12.406 1 88.19 177 SER A O 1
ATOM 1373 N N . ASP A 1 178 ? 15.664 -1.259 13.18 1 84.56 178 ASP A N 1
ATOM 1374 C CA . ASP A 1 178 ? 15.656 -2.111 14.367 1 84.56 178 ASP A CA 1
ATOM 1375 C C . ASP A 1 178 ? 15.656 -3.588 13.984 1 84.56 178 ASP A C 1
ATOM 1377 O O . ASP A 1 178 ? 16.172 -4.43 14.727 1 84.56 178 ASP A O 1
ATOM 1381 N N . HIS A 1 179 ? 15.188 -3.906 12.844 1 80.69 179 HIS A N 1
ATOM 1382 C CA . HIS A 1 179 ? 15.094 -5.305 12.445 1 80.69 179 HIS A CA 1
ATOM 1383 C C . HIS A 1 179 ? 16.453 -5.836 11.984 1 80.69 179 HIS A C 1
ATOM 1385 O O . HIS A 1 179 ? 16.625 -7.047 11.844 1 80.69 179 HIS A O 1
ATOM 1391 N N . ARG A 1 180 ? 17.375 -4.945 11.609 1 77.5 180 ARG A N 1
ATOM 1392 C CA . ARG A 1 180 ? 18.688 -5.34 11.086 1 77.5 180 ARG A CA 1
ATOM 1393 C C . ARG A 1 180 ? 19.578 -5.891 12.195 1 77.5 180 ARG A C 1
ATOM 1395 O O . ARG A 1 180 ? 20.562 -6.578 11.922 1 77.5 180 ARG A O 1
ATOM 1402 N N . GLY A 1 181 ? 19.125 -6.488 13.133 1 58.91 181 GLY A N 1
ATOM 1403 C CA . GLY A 1 181 ? 19.984 -6.938 14.211 1 58.91 181 GLY A CA 1
ATOM 1404 C C . GLY A 1 181 ? 21.125 -5.977 14.508 1 58.91 181 GLY A C 1
ATOM 1405 O O . GLY A 1 181 ? 21.438 -5.109 13.688 1 58.91 181 GLY A O 1
ATOM 1406 N N . ALA A 1 182 ? 21.391 -5.508 15.766 1 44.16 182 ALA A N 1
ATOM 1407 C CA . ALA A 1 182 ? 22.609 -4.789 16.141 1 44.16 182 ALA A CA 1
ATOM 1408 C C . ALA A 1 182 ? 23.844 -5.371 15.453 1 44.16 182 ALA A C 1
ATOM 1410 O O . ALA A 1 182 ? 24.156 -6.551 15.633 1 44.16 182 ALA A O 1
ATOM 1411 N N . SER A 1 183 ? 24.016 -5 14.117 1 28.31 183 SER A N 1
ATOM 1412 C CA . SER A 1 183 ? 25.359 -5.375 13.695 1 28.31 183 SER A CA 1
ATOM 1413 C C . SER A 1 183 ? 26.406 -4.832 14.648 1 28.31 183 SER A C 1
ATOM 1415 O O . SER A 1 183 ? 26.266 -3.727 15.18 1 28.31 183 SER A O 1
ATOM 1417 N N . MET B 1 1 ? 29.484 8.266 7.906 1 31.2 1 MET B N 1
ATOM 1418 C CA . MET B 1 1 ? 28.766 7.516 6.883 1 31.2 1 MET B CA 1
ATOM 1419 C C . MET B 1 1 ? 27.297 7.93 6.844 1 31.2 1 MET B C 1
ATOM 1421 O O . MET B 1 1 ? 26.562 7.762 7.828 1 31.2 1 MET B O 1
ATOM 1425 N N . THR B 1 2 ? 26.828 9.016 6.293 1 42.22 2 THR B N 1
ATOM 1426 C CA . THR B 1 2 ? 25.516 9.633 6.418 1 42.22 2 THR B CA 1
ATOM 1427 C C . THR B 1 2 ? 24.422 8.602 6.203 1 42.22 2 THR B C 1
ATOM 1429 O O . THR B 1 2 ? 24.453 7.84 5.234 1 42.22 2 THR B O 1
ATOM 1432 N N . GLY B 1 3 ? 23.938 8.039 7.176 1 57.59 3 GLY B N 1
ATOM 1433 C CA . GLY B 1 3 ? 23.078 6.863 7.203 1 57.59 3 GLY B CA 1
ATOM 1434 C C . GLY B 1 3 ? 22.016 6.863 6.113 1 57.59 3 GLY B C 1
ATOM 1435 O O . GLY B 1 3 ? 21.594 7.926 5.66 1 57.59 3 GLY B O 1
ATOM 1436 N N . ARG B 1 4 ? 21.984 5.832 5.199 1 82.19 4 ARG B N 1
ATOM 1437 C CA . ARG B 1 4 ? 21.016 5.621 4.129 1 82.19 4 ARG B CA 1
ATOM 1438 C C . ARG B 1 4 ? 19.594 5.652 4.66 1 82.19 4 ARG B C 1
ATOM 1440 O O . ARG B 1 4 ? 19.312 5.125 5.742 1 82.19 4 ARG B O 1
ATOM 1447 N N . GLY B 1 5 ? 18.875 6.562 3.959 1 94.56 5 GLY B N 1
ATOM 1448 C CA . GLY B 1 5 ? 17.469 6.562 4.297 1 94.56 5 GLY B CA 1
ATOM 1449 C C . GLY B 1 5 ? 16.984 7.871 4.902 1 94.56 5 GLY B C 1
ATOM 1450 O O . GLY B 1 5 ? 17.797 8.758 5.188 1 94.56 5 GLY B O 1
ATOM 1451 N N . ILE B 1 6 ? 15.797 8.062 5.121 1 97.75 6 ILE B N 1
ATOM 1452 C CA . ILE B 1 6 ? 15.156 9.266 5.648 1 97.75 6 ILE B CA 1
ATOM 1453 C C . ILE B 1 6 ? 15.523 9.438 7.121 1 97.75 6 ILE B C 1
ATOM 1455 O O . ILE B 1 6 ? 15.297 8.531 7.934 1 97.75 6 ILE B O 1
ATOM 1459 N N . PRO B 1 7 ? 16.125 10.586 7.477 1 96.56 7 PRO B N 1
ATOM 1460 C CA . PRO B 1 7 ? 16.438 10.805 8.891 1 96.56 7 PRO B CA 1
ATOM 1461 C C . PRO B 1 7 ? 15.195 10.719 9.781 1 96.56 7 PRO B C 1
ATOM 1463 O O . PRO B 1 7 ? 14.164 11.312 9.469 1 96.56 7 PRO B O 1
ATOM 1466 N N . GLY B 1 8 ? 15.328 9.945 10.875 1 96.69 8 GLY B N 1
ATOM 1467 C CA . GLY B 1 8 ? 14.266 9.891 11.867 1 96.69 8 GLY B CA 1
ATOM 1468 C C . GLY B 1 8 ? 13.117 8.992 11.461 1 96.69 8 GLY B C 1
ATOM 1469 O O . GLY B 1 8 ? 12.094 8.938 12.141 1 96.69 8 GLY B O 1
ATOM 1470 N N . ALA B 1 9 ? 13.234 8.266 10.289 1 97.81 9 ALA B N 1
ATOM 1471 C CA . ALA B 1 9 ? 12.188 7.336 9.891 1 97.81 9 ALA B CA 1
ATOM 1472 C C . ALA B 1 9 ? 12.031 6.215 10.914 1 97.81 9 ALA B C 1
ATOM 1474 O O . ALA B 1 9 ? 13.023 5.699 11.438 1 97.81 9 ALA B O 1
ATOM 1475 N N . VAL B 1 10 ? 10.812 5.816 11.141 1 97.12 10 VAL B N 1
ATOM 1476 C CA . VAL B 1 10 ? 10.539 4.793 12.141 1 97.12 10 VAL B CA 1
ATOM 1477 C C . VAL B 1 10 ? 9.969 3.549 11.469 1 97.12 10 VAL B C 1
ATOM 1479 O O . VAL B 1 10 ? 10.555 2.469 11.539 1 97.12 10 VAL B O 1
ATOM 1482 N N . ALA B 1 11 ? 8.828 3.705 10.766 1 97.69 11 ALA B N 1
ATOM 1483 C CA . ALA B 1 11 ? 8.164 2.629 10.031 1 97.69 11 ALA B CA 1
ATOM 1484 C C . ALA B 1 11 ? 7.152 3.186 9.039 1 97.69 11 ALA B C 1
ATOM 1486 O O . ALA B 1 11 ? 6.879 4.387 9.031 1 97.69 11 ALA B O 1
ATOM 1487 N N . VAL B 1 12 ? 6.676 2.355 8.172 1 98.19 12 VAL B N 1
ATOM 1488 C CA . VAL B 1 12 ? 5.508 2.713 7.375 1 98.19 12 VAL B CA 1
ATOM 1489 C C . VAL B 1 12 ? 4.305 2.928 8.289 1 98.19 12 VAL B C 1
ATOM 1491 O O . VAL B 1 12 ? 4 2.086 9.133 1 98.19 12 VAL B O 1
ATOM 1494 N N . HIS B 1 13 ? 3.723 4.062 8.18 1 98.31 13 HIS B N 1
ATOM 1495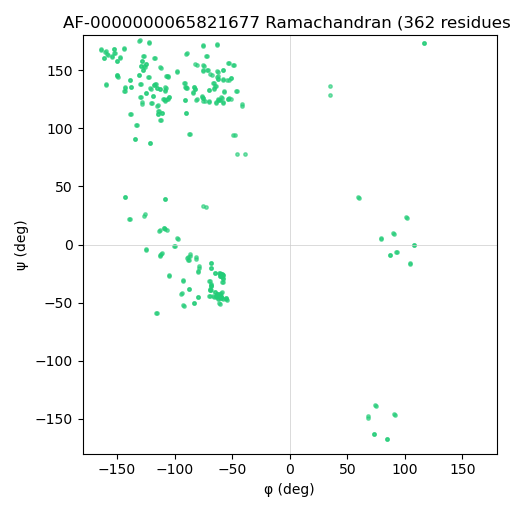 C CA . HIS B 1 13 ? 2.555 4.379 8.992 1 98.31 13 HIS B CA 1
ATOM 1496 C C . HIS B 1 13 ? 1.28 3.82 8.375 1 98.31 13 HIS B C 1
ATOM 1498 O O . HIS B 1 13 ? 0.473 3.193 9.062 1 98.31 13 HIS B O 1
ATOM 1504 N N . HIS B 1 14 ? 1.041 4.082 7.078 1 98.81 14 HIS B N 1
ATOM 1505 C CA . HIS B 1 14 ? -0.151 3.547 6.43 1 98.81 14 HIS B CA 1
ATOM 1506 C C . HIS B 1 14 ? 0.058 3.402 4.926 1 98.81 14 HIS B C 1
ATOM 1508 O O . HIS B 1 14 ? 0.987 3.986 4.363 1 98.81 14 HIS B O 1
ATOM 1514 N N . VAL B 1 15 ? -0.77 2.615 4.312 1 98.88 15 VAL B N 1
ATOM 1515 C CA . VAL B 1 15 ? -0.992 2.555 2.873 1 98.88 15 VAL B CA 1
ATOM 1516 C C . VAL B 1 15 ? -2.344 3.178 2.531 1 98.88 15 VAL B C 1
ATOM 1518 O O . VAL B 1 15 ? -3.311 3.031 3.283 1 98.88 15 VAL B O 1
ATOM 1521 N N . ALA B 1 16 ? -2.402 3.828 1.39 1 98.94 16 ALA B N 1
ATOM 1522 C CA . ALA B 1 16 ? -3.641 4.531 1.059 1 98.94 16 ALA B CA 1
ATOM 1523 C C . ALA B 1 16 ? -4.105 4.184 -0.353 1 98.94 16 ALA B C 1
ATOM 1525 O O . ALA B 1 16 ? -3.287 4.051 -1.267 1 98.94 16 ALA B O 1
ATOM 1526 N N . TYR B 1 17 ? -5.41 4.141 -0.52 1 98.94 17 TYR B N 1
ATOM 1527 C CA . TYR B 1 17 ? -6.016 3.887 -1.823 1 98.94 17 TYR B CA 1
ATOM 1528 C C . TYR B 1 17 ? -7.223 4.789 -2.049 1 98.94 17 TYR B C 1
ATOM 1530 O O . TYR B 1 17 ? -8.008 5.031 -1.126 1 98.94 17 TYR B O 1
ATOM 1538 N N . THR B 1 18 ? -7.352 5.234 -3.248 1 98.94 18 THR B N 1
ATOM 1539 C CA . THR B 1 18 ? -8.57 5.91 -3.682 1 98.94 18 THR B CA 1
ATOM 1540 C C . THR B 1 18 ? -9.562 4.914 -4.281 1 98.94 18 THR B C 1
ATOM 1542 O O . THR B 1 18 ? -9.227 4.191 -5.223 1 98.94 18 THR B O 1
ATOM 1545 N N . VAL B 1 19 ? -10.734 4.879 -3.766 1 98.94 19 VAL B N 1
ATOM 1546 C CA . VAL B 1 19 ? -11.75 3.904 -4.145 1 98.94 19 VAL B CA 1
ATOM 1547 C C . VAL B 1 19 ? -12.953 4.621 -4.75 1 98.94 19 VAL B C 1
ATOM 1549 O O . VAL B 1 19 ? -13.148 5.82 -4.527 1 98.94 19 VAL B O 1
ATOM 1552 N N . PRO B 1 20 ? -13.789 3.896 -5.496 1 98.88 20 PRO B N 1
ATOM 1553 C CA . PRO B 1 20 ? -14.969 4.496 -6.121 1 98.88 20 PRO B CA 1
ATOM 1554 C C . PRO B 1 20 ? -16.047 4.891 -5.105 1 98.88 20 PRO B C 1
ATOM 1556 O O . PRO B 1 20 ? -16.734 5.891 -5.293 1 98.88 20 PRO B O 1
ATOM 1559 N N . ASP B 1 21 ? -16.25 4.09 -4.086 1 98.88 21 ASP B N 1
ATOM 1560 C CA . ASP B 1 21 ? -17.281 4.246 -3.061 1 98.88 21 ASP B CA 1
ATOM 1561 C C . ASP B 1 21 ? -16.734 3.922 -1.675 1 98.88 21 ASP B C 1
ATOM 1563 O O . ASP B 1 21 ? -16.438 2.764 -1.374 1 98.88 21 ASP B O 1
ATOM 1567 N N . LEU B 1 22 ? -16.641 4.965 -0.851 1 98.94 22 LEU B N 1
ATOM 1568 C CA . LEU B 1 22 ? -15.984 4.82 0.441 1 98.94 22 LEU B CA 1
ATOM 1569 C C . LEU B 1 22 ? -16.766 3.881 1.351 1 98.94 22 LEU B C 1
ATOM 1571 O O . LEU B 1 22 ? -16.188 3.037 2.033 1 98.94 22 LEU B O 1
ATOM 1575 N N . ASP B 1 23 ? -18.062 4.051 1.405 1 98.88 23 ASP B N 1
ATOM 1576 C CA . ASP B 1 23 ? -18.875 3.217 2.281 1 98.88 23 ASP B CA 1
ATOM 1577 C C . ASP B 1 23 ? -18.75 1.74 1.921 1 98.88 23 ASP B C 1
ATOM 1579 O O . ASP B 1 23 ? -18.594 0.892 2.803 1 98.88 23 ASP B O 1
ATOM 1583 N N . GLN B 1 24 ? -18.797 1.387 0.652 1 98.88 24 GLN B N 1
ATOM 1584 C CA . GLN B 1 24 ? -18.609 0.01 0.205 1 98.88 24 GLN B CA 1
ATOM 1585 C C . GLN B 1 24 ? -17.234 -0.522 0.612 1 98.88 24 GLN B C 1
ATOM 1587 O O . GLN B 1 24 ? -17.109 -1.663 1.064 1 98.88 24 GLN B O 1
ATOM 1592 N N . ALA B 1 25 ? -16.203 0.306 0.384 1 98.94 25 ALA B N 1
ATOM 1593 C CA . ALA B 1 25 ? -14.844 -0.118 0.688 1 98.94 25 ALA B CA 1
ATOM 1594 C C . ALA B 1 25 ? -14.664 -0.355 2.186 1 98.94 25 ALA B C 1
ATOM 1596 O O . ALA B 1 25 ? -14.062 -1.351 2.594 1 98.94 25 ALA B O 1
ATOM 1597 N N . VAL B 1 26 ? -15.164 0.552 3.002 1 98.88 26 VAL B N 1
ATOM 1598 C CA . VAL B 1 26 ? -15.062 0.396 4.449 1 98.88 26 VAL B CA 1
ATOM 1599 C C . VAL B 1 26 ? -15.781 -0.882 4.883 1 98.88 26 VAL B C 1
ATOM 1601 O O . VAL B 1 26 ? -15.25 -1.656 5.684 1 98.88 26 VAL B O 1
ATOM 1604 N N . GLU B 1 27 ? -16.984 -1.098 4.348 1 98.62 27 GLU B N 1
ATOM 1605 C CA . GLU B 1 27 ? -17.719 -2.311 4.668 1 98.62 27 GLU B CA 1
ATOM 1606 C C . GLU B 1 27 ? -16.938 -3.561 4.289 1 98.62 27 GLU B C 1
ATOM 1608 O O . GLU B 1 27 ? -16.828 -4.5 5.082 1 98.62 27 GLU B O 1
ATOM 1613 N N . PHE B 1 28 ? -16.375 -3.609 3.152 1 98.81 28 PHE B N 1
ATOM 1614 C CA . PHE B 1 28 ? -15.617 -4.762 2.686 1 98.81 28 PHE B CA 1
ATOM 1615 C C . PHE B 1 28 ? -14.422 -5.023 3.596 1 98.81 28 PHE B C 1
ATOM 1617 O O . PHE B 1 28 ? -14.219 -6.148 4.051 1 98.81 28 PHE B O 1
ATOM 1624 N N . PHE B 1 29 ? -13.625 -3.984 3.881 1 98.81 29 PHE B N 1
ATOM 1625 C CA . PHE B 1 29 ? -12.391 -4.18 4.641 1 98.81 29 PHE B CA 1
ATOM 1626 C C . PHE B 1 29 ? -12.703 -4.523 6.09 1 98.81 29 PHE B C 1
ATOM 1628 O O . PHE B 1 29 ? -11.961 -5.273 6.727 1 98.81 29 PHE B O 1
ATOM 1635 N N . THR B 1 30 ? -13.812 -4.012 6.637 1 98.25 30 THR B N 1
ATOM 1636 C CA . THR B 1 30 ? -14.141 -4.328 8.023 1 98.25 30 THR B CA 1
ATOM 1637 C C . THR B 1 30 ? -14.781 -5.703 8.125 1 98.25 30 THR B C 1
ATOM 1639 O O . THR B 1 30 ? -14.352 -6.543 8.922 1 98.25 30 THR B O 1
ATOM 1642 N N . GLU B 1 31 ? -15.742 -6.023 7.227 1 97.75 31 GLU B N 1
ATOM 1643 C CA . GLU B 1 31 ? -16.547 -7.223 7.383 1 97.75 31 GLU B CA 1
ATOM 1644 C C . GLU B 1 31 ? -15.875 -8.438 6.75 1 97.75 31 GLU B C 1
ATOM 1646 O O . GLU B 1 31 ? -15.969 -9.547 7.27 1 97.75 31 GLU B O 1
ATOM 1651 N N . VAL B 1 32 ? -15.234 -8.227 5.617 1 98.56 32 VAL B N 1
ATOM 1652 C CA . VAL B 1 32 ? -14.688 -9.352 4.871 1 98.56 32 VAL B CA 1
ATOM 1653 C C . VAL B 1 32 ? -13.227 -9.562 5.25 1 98.56 32 VAL B C 1
ATOM 1655 O O . VAL B 1 32 ? -12.797 -10.695 5.48 1 98.56 32 VAL B O 1
ATOM 1658 N N . ILE B 1 33 ? -12.453 -8.477 5.379 1 98.56 33 ILE B N 1
ATOM 1659 C CA . ILE B 1 33 ? -11.016 -8.602 5.59 1 98.56 33 ILE B CA 1
ATOM 1660 C C . ILE B 1 33 ? -10.711 -8.602 7.086 1 98.56 33 ILE B C 1
ATOM 1662 O O . ILE B 1 33 ? -9.727 -9.203 7.527 1 98.56 33 ILE B O 1
ATOM 1666 N N . GLY B 1 34 ? -11.516 -7.887 7.898 1 97.81 34 GLY B N 1
ATOM 1667 C CA . GLY B 1 34 ? -11.328 -7.883 9.336 1 97.81 34 GLY B CA 1
ATOM 1668 C C . GLY B 1 34 ? -10.641 -6.633 9.852 1 97.81 34 GLY B C 1
ATOM 1669 O O . GLY B 1 34 ? -10.016 -6.648 10.914 1 97.81 34 GLY B O 1
ATOM 1670 N N . ALA B 1 35 ? -10.688 -5.59 9.164 1 98.06 35 ALA B N 1
ATOM 1671 C CA . ALA B 1 35 ? -10.156 -4.309 9.617 1 98.06 35 ALA B CA 1
ATOM 1672 C C . ALA B 1 35 ? -11.07 -3.664 10.656 1 98.06 35 ALA B C 1
ATOM 1674 O O . ALA B 1 35 ? -12.156 -4.172 10.93 1 98.06 35 ALA B O 1
ATOM 1675 N N . GLU B 1 36 ? -10.578 -2.576 11.258 1 98 36 GLU B N 1
ATOM 1676 C CA . GLU B 1 36 ? -11.352 -1.799 12.219 1 98 36 GLU B CA 1
ATOM 1677 C C . GLU B 1 36 ? -11.32 -0.311 11.883 1 98 36 GLU B C 1
ATOM 1679 O O . GLU B 1 36 ? -10.242 0.276 11.742 1 98 36 GLU B O 1
ATOM 1684 N N . LEU B 1 37 ? -12.453 0.281 11.781 1 98.5 37 LEU B N 1
ATOM 1685 C CA . LEU B 1 37 ? -12.547 1.7 11.461 1 98.5 37 LEU B CA 1
ATOM 1686 C C . LEU B 1 37 ? -12.148 2.559 12.656 1 98.5 37 LEU B C 1
ATOM 1688 O O . LEU B 1 37 ? -12.727 2.439 13.734 1 98.5 37 LEU B O 1
ATOM 1692 N N . ALA B 1 38 ? -11.195 3.396 12.469 1 98.38 38 ALA B N 1
ATOM 1693 C CA . ALA B 1 38 ? -10.727 4.273 13.539 1 98.38 38 ALA B CA 1
ATOM 1694 C C . ALA B 1 38 ? -11.445 5.621 13.5 1 98.38 38 ALA B C 1
ATOM 1696 O O . ALA B 1 38 ? -12.008 6.059 14.508 1 98.38 38 ALA B O 1
ATOM 1697 N N . TYR B 1 39 ? -11.438 6.277 12.289 1 98.56 39 TYR B N 1
ATOM 1698 C CA . TYR B 1 39 ? -12.117 7.559 12.148 1 98.56 39 TYR B CA 1
ATOM 1699 C C . TYR B 1 39 ? -12.406 7.867 10.68 1 98.56 39 TYR B C 1
ATOM 1701 O O . TYR B 1 39 ? -11.891 7.188 9.789 1 98.56 39 TYR B O 1
ATOM 1709 N N . THR B 1 40 ? -13.25 8.836 10.461 1 98.56 40 THR B N 1
ATOM 1710 C CA . THR B 1 40 ? -13.508 9.422 9.148 1 98.56 40 THR B CA 1
ATOM 1711 C C . THR B 1 40 ? -13.32 10.938 9.188 1 98.56 40 THR B C 1
ATOM 1713 O O . THR B 1 40 ? -13.383 11.555 10.25 1 98.56 40 THR B O 1
ATOM 1716 N N . LEU B 1 41 ? -12.992 11.453 8.062 1 97.5 41 LEU B N 1
ATOM 1717 C CA . LEU B 1 41 ? -12.969 12.906 7.934 1 97.5 41 LEU B CA 1
ATOM 1718 C C . LEU B 1 41 ? -13.234 13.328 6.492 1 97.5 41 LEU B C 1
ATOM 1720 O O . LEU B 1 41 ? -13.32 12.484 5.598 1 97.5 41 LEU B O 1
ATOM 1724 N N . VAL B 1 42 ? -13.477 14.602 6.316 1 97.81 42 VAL B N 1
ATOM 1725 C CA . VAL B 1 42 ? -13.727 15.203 5.008 1 97.81 42 VAL B CA 1
ATOM 1726 C C . VAL B 1 42 ? -12.688 16.281 4.734 1 97.81 42 VAL B C 1
ATOM 1728 O O . VAL B 1 42 ? -12.352 17.078 5.621 1 97.81 42 VAL B O 1
ATOM 1731 N N . GLN B 1 43 ? -12.148 16.234 3.547 1 96.69 43 GLN B N 1
ATOM 1732 C CA . GLN B 1 43 ? -11.258 17.297 3.08 1 96.69 43 GLN B CA 1
ATOM 1733 C C . GLN B 1 43 ? -11.875 18.062 1.918 1 96.69 43 GLN B C 1
ATOM 1735 O O . GLN B 1 43 ? -12.102 17.5 0.845 1 96.69 43 GLN B O 1
ATOM 1740 N N . ASP B 1 44 ? -12.148 19.281 2.129 1 94.75 44 ASP B N 1
ATOM 1741 C CA . ASP B 1 44 ? -12.789 20.141 1.132 1 94.75 44 ASP B CA 1
ATOM 1742 C C . ASP B 1 44 ? -12.234 21.562 1.198 1 94.75 44 ASP B C 1
ATOM 1744 O O . ASP B 1 44 ? -12.992 22.531 1.087 1 94.75 44 ASP B O 1
ATOM 1748 N N . ALA B 1 45 ? -10.961 21.656 1.365 1 91.81 45 ALA B N 1
ATOM 1749 C CA . ALA B 1 45 ? -10.312 22.953 1.535 1 91.81 45 ALA B CA 1
ATOM 1750 C C . ALA B 1 45 ? -10.578 23.859 0.341 1 91.81 45 ALA B C 1
ATOM 1752 O O . ALA B 1 45 ? -10.664 23.391 -0.797 1 91.81 45 ALA B O 1
ATOM 1753 N N . ALA B 1 46 ? -10.609 25.125 0.602 1 90.25 46 ALA B N 1
ATOM 1754 C CA . ALA B 1 46 ? -10.836 26.141 -0.427 1 90.25 46 ALA B CA 1
ATOM 1755 C C . ALA B 1 46 ? -9.523 26.594 -1.053 1 90.25 46 ALA B C 1
ATOM 1757 O O . ALA B 1 46 ? -8.445 26.266 -0.556 1 90.25 46 ALA B O 1
ATOM 1758 N N . GLY B 1 47 ? -9.719 27.281 -2.213 1 95.19 47 GLY B N 1
ATOM 1759 C CA . GLY B 1 47 ? -8.539 27.812 -2.871 1 95.19 47 GLY B CA 1
ATOM 1760 C C . GLY B 1 47 ? -7.703 26.75 -3.557 1 95.19 47 GLY B C 1
ATOM 1761 O O . GLY B 1 47 ? -8.25 25.844 -4.199 1 95.19 47 GLY B O 1
ATOM 1762 N N . ASP B 1 48 ? -6.355 26.891 -3.393 1 96.94 48 ASP B N 1
ATOM 1763 C CA . ASP B 1 48 ? -5.496 25.984 -4.141 1 96.94 48 ASP B CA 1
ATOM 1764 C C . ASP B 1 48 ? -4.852 24.953 -3.215 1 96.94 48 ASP B C 1
ATOM 1766 O O . ASP B 1 48 ? -3.875 24.297 -3.588 1 96.94 48 ASP B O 1
ATOM 1770 N N . TRP B 1 49 ? -5.363 24.875 -2.006 1 97.5 49 TRP B N 1
ATOM 1771 C CA . TRP B 1 49 ? -4.793 23.969 -1.004 1 97.5 49 TRP B CA 1
ATOM 1772 C C . TRP B 1 49 ? -4.746 22.547 -1.522 1 97.5 49 TRP B C 1
ATOM 1774 O O . TRP B 1 49 ? -3.715 21.875 -1.417 1 97.5 49 TRP B O 1
ATOM 1784 N N . MET B 1 50 ? -5.844 22.094 -2.125 1 98.19 50 MET B N 1
ATOM 1785 C CA . MET B 1 50 ? -5.926 20.719 -2.604 1 98.19 50 MET B CA 1
ATOM 1786 C C . MET B 1 50 ? -4.832 20.422 -3.625 1 98.19 50 MET B C 1
ATOM 1788 O O . MET B 1 50 ? -4.223 19.359 -3.604 1 98.19 50 MET B O 1
ATOM 1792 N N . THR B 1 51 ? -4.594 21.359 -4.492 1 98.31 51 THR B N 1
ATOM 1793 C CA . THR B 1 51 ? -3.551 21.203 -5.5 1 98.31 51 THR B CA 1
ATOM 1794 C C . THR B 1 51 ? -2.168 21.25 -4.859 1 98.31 51 THR B C 1
ATOM 1796 O O . THR B 1 51 ? -1.321 20.406 -5.129 1 98.31 51 THR B O 1
ATOM 1799 N N . ARG B 1 52 ? -1.974 22.188 -3.969 1 97.94 52 ARG B N 1
ATOM 1800 C CA . ARG B 1 52 ? -0.661 22.422 -3.375 1 97.94 52 ARG B CA 1
ATOM 1801 C C . ARG B 1 52 ? -0.258 21.25 -2.469 1 97.94 52 ARG B C 1
ATOM 1803 O O . ARG B 1 52 ? 0.918 20.891 -2.402 1 97.94 52 ARG B O 1
ATOM 1810 N N . LYS B 1 53 ? -1.227 20.641 -1.784 1 98.12 53 LYS B N 1
ATOM 1811 C CA . LYS B 1 53 ? -0.895 19.719 -0.711 1 98.12 53 LYS B CA 1
ATOM 1812 C C . LYS B 1 53 ? -1.101 18.266 -1.156 1 98.12 53 LYS B C 1
ATOM 1814 O O . LYS B 1 53 ? -0.408 17.359 -0.685 1 98.12 53 LYS B O 1
ATOM 1819 N N . LEU B 1 54 ? -2.035 18.078 -2.148 1 98.31 54 LEU B N 1
ATOM 1820 C CA . LEU B 1 54 ? -2.389 16.703 -2.5 1 98.31 54 LEU B CA 1
ATOM 1821 C C . LEU B 1 54 ? -2.186 16.453 -3.99 1 98.31 54 LEU B C 1
ATOM 1823 O O . LEU B 1 54 ? -2.4 15.336 -4.473 1 98.31 54 LEU B O 1
ATOM 1827 N N . ASP B 1 55 ? -1.812 17.547 -4.703 1 98.25 55 ASP B N 1
ATOM 1828 C CA . ASP B 1 55 ? -1.54 17.469 -6.133 1 98.25 55 ASP B CA 1
ATOM 1829 C C . ASP B 1 55 ? -2.768 16.969 -6.898 1 98.25 55 ASP B C 1
ATOM 1831 O O . ASP B 1 55 ? -2.662 16.109 -7.766 1 98.25 55 ASP 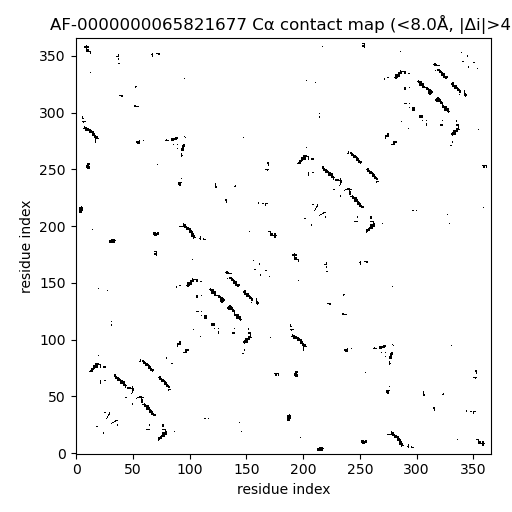B O 1
ATOM 1835 N N . VAL B 1 56 ? -3.945 17.422 -6.551 1 98.56 56 VAL B N 1
ATOM 1836 C CA . VAL B 1 56 ? -5.191 17.141 -7.254 1 98.56 56 VAL B CA 1
ATOM 1837 C C . VAL B 1 56 ? -5.848 18.453 -7.688 1 98.56 56 VAL B C 1
ATOM 1839 O O . VAL B 1 56 ? -5.34 19.531 -7.387 1 98.56 56 VAL B O 1
ATOM 1842 N N . ASP B 1 57 ? -6.949 18.375 -8.445 1 98.56 57 ASP B N 1
ATOM 1843 C CA . ASP B 1 57 ? -7.668 19.578 -8.883 1 98.56 57 ASP B CA 1
ATOM 1844 C C . ASP B 1 57 ? -8.031 20.453 -7.688 1 98.56 57 ASP B C 1
ATOM 1846 O O . ASP B 1 57 ? -8.422 19.953 -6.633 1 98.56 57 ASP B O 1
ATOM 1850 N N . ALA B 1 58 ? -7.949 21.719 -7.844 1 98.19 58 ALA B N 1
ATOM 1851 C CA . ALA B 1 58 ? -8.148 22.672 -6.758 1 98.19 58 ALA B CA 1
ATOM 1852 C C . ALA B 1 58 ? -9.555 22.547 -6.172 1 98.19 58 ALA B C 1
ATOM 1854 O O . ALA B 1 58 ? -9.781 22.859 -5.004 1 98.19 58 ALA B O 1
ATOM 1855 N N . THR B 1 59 ? -10.531 22.078 -6.98 1 98 59 THR B N 1
ATOM 1856 C CA . THR B 1 59 ? -11.922 22.016 -6.527 1 98 59 THR B CA 1
ATOM 1857 C C . THR B 1 59 ? -12.266 20.609 -6.047 1 98 59 THR B C 1
ATOM 1859 O O . THR B 1 59 ? -13.43 20.312 -5.754 1 98 59 THR B O 1
ATOM 1862 N N . ALA B 1 60 ? -11.297 19.734 -6.004 1 98.69 60 ALA B N 1
ATOM 1863 C CA . ALA B 1 60 ? -11.531 18.359 -5.535 1 98.69 60 ALA B CA 1
ATOM 1864 C C . ALA B 1 60 ? -11.969 18.359 -4.074 1 98.69 60 ALA B C 1
ATOM 1866 O O . ALA B 1 60 ? -11.609 19.25 -3.307 1 98.69 60 ALA B O 1
ATOM 1867 N N . THR B 1 61 ? -12.766 17.406 -3.703 1 98.69 61 THR B N 1
ATOM 1868 C CA . THR B 1 61 ? -13.109 17.078 -2.322 1 98.69 61 THR B CA 1
ATOM 1869 C C . THR B 1 61 ? -12.883 15.594 -2.045 1 98.69 61 THR B C 1
ATOM 1871 O O . THR B 1 61 ? -12.828 14.789 -2.975 1 98.69 61 THR B O 1
ATOM 1874 N N . ALA B 1 62 ? -12.711 15.258 -0.776 1 98.75 62 ALA B N 1
ATOM 1875 C CA . ALA B 1 62 ? -12.453 13.859 -0.44 1 98.75 62 ALA B CA 1
ATOM 1876 C C . ALA B 1 62 ? -13.141 13.469 0.869 1 98.75 62 ALA B C 1
ATOM 1878 O O . ALA B 1 62 ? -13.109 14.234 1.839 1 98.75 62 ALA B O 1
ATOM 1879 N N . ARG B 1 63 ? -13.805 12.383 0.867 1 98.88 63 ARG B N 1
ATOM 1880 C CA . ARG B 1 63 ? -14.117 11.648 2.09 1 98.88 63 ARG B CA 1
ATOM 1881 C C . ARG B 1 63 ? -13.039 10.617 2.408 1 98.88 63 ARG B C 1
ATOM 1883 O O . ARG B 1 63 ? -12.562 9.922 1.516 1 98.88 63 ARG B O 1
ATOM 1890 N N . ILE B 1 64 ? -12.641 10.547 3.648 1 98.88 64 ILE B N 1
ATOM 1891 C CA . ILE B 1 64 ? -11.492 9.727 4.031 1 98.88 64 ILE B CA 1
ATOM 1892 C C . ILE B 1 64 ? -11.867 8.836 5.211 1 98.88 64 ILE B C 1
ATOM 1894 O O . ILE B 1 64 ? -12.578 9.266 6.125 1 98.88 64 ILE B O 1
ATOM 1898 N N . ALA B 1 65 ? -11.477 7.605 5.23 1 98.94 65 ALA B N 1
ATOM 1899 C CA . ALA B 1 65 ? -11.562 6.672 6.352 1 98.94 65 ALA B CA 1
ATOM 1900 C C . ALA B 1 65 ? -10.195 6.078 6.68 1 98.94 65 ALA B C 1
ATOM 1902 O O . ALA B 1 65 ? -9.461 5.66 5.777 1 98.94 65 ALA B O 1
ATOM 1903 N N . MET B 1 66 ? -9.844 6.121 7.922 1 98.94 66 MET B N 1
ATOM 1904 C CA . MET B 1 66 ? -8.641 5.457 8.414 1 98.94 66 MET B CA 1
ATOM 1905 C C . MET B 1 66 ? -9 4.184 9.18 1 98.94 66 MET B C 1
ATOM 1907 O O . MET B 1 66 ? -9.82 4.215 10.094 1 98.94 66 MET B O 1
ATOM 1911 N N . LEU B 1 67 ? -8.383 3.059 8.781 1 98.81 67 LEU B N 1
ATOM 1912 C CA . LEU B 1 67 ? -8.656 1.765 9.398 1 98.81 67 LEU B CA 1
ATOM 1913 C C . LEU B 1 67 ? -7.383 1.141 9.953 1 98.81 67 LEU B C 1
ATOM 1915 O O . LEU B 1 67 ? -6.316 1.264 9.352 1 98.81 67 LEU B O 1
ATOM 1919 N N . ARG B 1 68 ? -7.5 0.459 11.078 1 98.19 68 ARG B N 1
ATOM 1920 C CA . ARG B 1 68 ? -6.492 -0.514 11.484 1 98.19 68 ARG B CA 1
ATOM 1921 C C . ARG B 1 68 ? -6.605 -1.796 10.672 1 98.19 68 ARG B C 1
ATOM 1923 O O . ARG B 1 68 ? -7.691 -2.371 10.555 1 98.19 68 ARG B O 1
ATOM 1930 N N . LEU B 1 69 ? -5.578 -2.229 10.062 1 97.94 69 LEU B N 1
ATOM 1931 C CA . LEU B 1 69 ? -5.559 -3.408 9.203 1 97.94 69 LEU B CA 1
ATOM 1932 C C . LEU B 1 69 ? -4.555 -4.438 9.719 1 97.94 69 LEU B C 1
ATOM 1934 O O . LEU B 1 69 ? -3.42 -4.492 9.234 1 97.94 69 LEU B O 1
ATOM 1938 N N . GLY B 1 70 ? -4.977 -5.309 10.625 1 96.62 70 GLY B N 1
ATOM 1939 C CA . GLY B 1 70 ? -4.078 -6.254 11.266 1 96.62 70 GLY B CA 1
ATOM 1940 C C . GLY B 1 70 ? -3.154 -5.605 12.281 1 96.62 70 GLY B C 1
ATOM 1941 O O . GLY B 1 70 ? -3.42 -4.496 12.75 1 96.62 70 GLY B O 1
ATOM 1942 N N . PRO B 1 71 ? -2.115 -6.285 12.641 1 96.06 71 PRO B N 1
ATOM 1943 C CA . PRO B 1 71 ? -1.352 -5.871 13.82 1 96.06 71 PRO B CA 1
ATOM 1944 C C . PRO B 1 71 ? -0.402 -4.711 13.531 1 96.06 71 PRO B C 1
ATOM 1946 O O . PRO B 1 71 ? -0.03 -3.971 14.445 1 96.06 71 PRO B O 1
ATOM 1949 N N . VAL B 1 72 ? -0.016 -4.527 12.234 1 96.19 72 VAL B N 1
ATOM 1950 C CA . VAL B 1 72 ? 1.094 -3.596 12.055 1 96.19 72 VAL B CA 1
ATOM 1951 C C . VAL B 1 72 ? 0.839 -2.715 10.836 1 96.19 72 VAL B C 1
ATOM 1953 O O . VAL B 1 72 ? 1.781 -2.26 10.18 1 96.19 72 VAL B O 1
ATOM 1956 N N . THR B 1 73 ? -0.37 -2.547 10.398 1 97.81 73 THR B N 1
ATOM 1957 C CA . THR B 1 73 ? -0.683 -1.771 9.203 1 97.81 73 THR B CA 1
ATOM 1958 C C . THR B 1 73 ? -1.914 -0.899 9.43 1 97.81 73 THR B C 1
ATOM 1960 O O . THR B 1 73 ? -2.883 -1.335 10.055 1 97.81 73 THR B O 1
ATOM 1963 N N . ASN B 1 74 ? -1.83 0.297 9.023 1 98.62 74 ASN B N 1
ATOM 1964 C CA . ASN B 1 74 ? -2.996 1.161 8.883 1 98.62 74 ASN B CA 1
ATOM 1965 C C . ASN B 1 74 ? -3.375 1.354 7.414 1 98.62 74 ASN B C 1
ATOM 1967 O O . ASN B 1 74 ? -2.502 1.408 6.547 1 98.62 74 ASN B O 1
ATOM 1971 N N . LEU B 1 75 ? -4.66 1.435 7.16 1 98.94 75 LEU B N 1
ATOM 1972 C CA . LEU B 1 75 ? -5.207 1.61 5.816 1 98.94 75 LEU B CA 1
ATOM 1973 C C . LEU B 1 75 ? -6.02 2.898 5.727 1 98.94 75 LEU B C 1
ATOM 1975 O O . LEU B 1 75 ? -6.98 3.086 6.48 1 98.94 75 LEU B O 1
ATOM 1979 N N . GLU B 1 76 ? -5.629 3.764 4.836 1 98.94 76 GLU B N 1
ATOM 1980 C CA . GLU B 1 76 ? -6.387 4.98 4.559 1 98.94 76 GLU B CA 1
ATOM 1981 C C . GLU B 1 76 ? -7.121 4.879 3.223 1 98.94 76 GLU B C 1
ATOM 1983 O O . GLU B 1 76 ? -6.512 4.57 2.197 1 98.94 76 GLU B O 1
ATOM 1988 N N . LEU B 1 77 ? -8.422 5.094 3.266 1 98.94 77 LEU B N 1
ATOM 1989 C CA . LEU B 1 77 ? -9.242 5.039 2.062 1 98.94 77 LEU B CA 1
ATOM 1990 C C . LEU B 1 77 ? -9.789 6.418 1.712 1 98.94 77 LEU B C 1
ATOM 1992 O O . LEU B 1 77 ? -10.242 7.152 2.594 1 98.94 77 LEU B O 1
ATOM 1996 N N . PHE B 1 78 ? -9.68 6.754 0.43 1 98.94 78 PHE B N 1
ATOM 1997 C CA . PHE B 1 78 ? -10.18 8.023 -0.084 1 98.94 78 PHE B CA 1
ATOM 1998 C C . PHE B 1 78 ? -11.312 7.793 -1.082 1 98.94 78 PHE B C 1
ATOM 2000 O O . PHE B 1 78 ? -11.227 6.902 -1.933 1 98.94 78 PHE B O 1
ATOM 2007 N N . GLU B 1 79 ? -12.367 8.516 -0.984 1 98.94 79 GLU B N 1
ATOM 2008 C CA . GLU B 1 79 ? -13.281 8.781 -2.092 1 98.94 79 GLU B CA 1
ATOM 2009 C C . GLU B 1 79 ? -13.211 10.242 -2.525 1 98.94 79 GLU B C 1
ATOM 2011 O O . GLU B 1 79 ? -13.625 11.133 -1.782 1 98.94 79 GLU B O 1
ATOM 2016 N N . TYR B 1 80 ? -12.719 10.453 -3.711 1 98.88 80 TYR B N 1
ATOM 2017 C CA . TYR B 1 80 ? -12.586 11.812 -4.234 1 98.88 80 TYR B CA 1
ATOM 2018 C C . TYR B 1 80 ? -13.75 12.156 -5.156 1 98.88 80 TYR B C 1
ATOM 2020 O O . TYR B 1 80 ? -14.305 11.273 -5.82 1 98.88 80 TYR B O 1
ATOM 2028 N N . ALA B 1 81 ? -14.117 13.391 -5.199 1 98.62 81 ALA B N 1
ATOM 2029 C CA . ALA B 1 81 ? -14.82 14.039 -6.309 1 98.62 81 ALA B CA 1
ATOM 2030 C C . ALA B 1 81 ? -13.953 15.117 -6.953 1 98.62 81 ALA B C 1
ATOM 2032 O O . ALA B 1 81 ? -13.5 16.047 -6.277 1 98.62 81 ALA B O 1
ATOM 2033 N N . ALA B 1 82 ? -13.664 14.977 -8.18 1 98.44 82 ALA B N 1
ATOM 2034 C CA . ALA B 1 82 ? -12.844 15.922 -8.938 1 98.44 82 ALA B CA 1
ATOM 2035 C C . ALA B 1 82 ? -13.25 15.945 -10.406 1 98.44 82 ALA B C 1
ATOM 2037 O O . ALA B 1 82 ? -13.594 14.914 -10.984 1 98.44 82 ALA B O 1
ATOM 2038 N N . PRO B 1 83 ? -13.195 17.094 -11.078 1 98.19 83 PRO B N 1
ATOM 2039 C CA . PRO B 1 83 ? -13.656 17.203 -12.461 1 98.19 83 PRO B CA 1
ATOM 2040 C C . PRO B 1 83 ? -12.812 16.375 -13.43 1 98.19 83 PRO B C 1
ATOM 2042 O O . PRO B 1 83 ? -13.297 15.961 -14.492 1 98.19 83 PRO B O 1
ATOM 2045 N N . ASP B 1 84 ? -11.609 16.078 -13.148 1 98.31 84 ASP B N 1
ATOM 2046 C CA . ASP B 1 84 ? -10.711 15.383 -14.055 1 98.31 84 ASP B CA 1
ATOM 2047 C C . ASP B 1 84 ? -10.445 13.953 -13.57 1 98.31 84 ASP B C 1
ATOM 2049 O O . ASP B 1 84 ? -9.516 13.297 -14.039 1 98.31 84 ASP B O 1
ATOM 2053 N N . GLN B 1 85 ? -11.219 13.492 -12.672 1 98.75 85 GLN B N 1
ATOM 2054 C CA . GLN B 1 85 ? -11.039 12.172 -12.078 1 98.75 85 GLN B CA 1
ATOM 2055 C C . GLN B 1 85 ? -11.148 11.078 -13.141 1 98.75 85 GLN B C 1
ATOM 2057 O O . GLN B 1 85 ? -12.148 11.008 -13.867 1 98.75 85 GLN B O 1
ATOM 2062 N N . ARG B 1 86 ? -10.094 10.258 -13.211 1 98.62 86 ARG B N 1
ATOM 2063 C CA . ARG B 1 86 ? -10.195 9.031 -14 1 98.62 86 ARG B CA 1
ATOM 2064 C C . ARG B 1 86 ? -10.898 7.934 -13.211 1 98.62 86 ARG B C 1
ATOM 2066 O O . ARG B 1 86 ? -10.469 7.574 -12.109 1 98.62 86 ARG B O 1
ATOM 2073 N N . ARG B 1 87 ? -11.945 7.387 -13.758 1 98.56 87 ARG B N 1
ATOM 2074 C CA . ARG B 1 87 ? -12.812 6.449 -13.047 1 98.56 87 ARG B CA 1
ATOM 2075 C C . ARG B 1 87 ? -12.633 5.031 -13.578 1 98.56 87 ARG B C 1
ATOM 2077 O O . ARG B 1 87 ? -13.617 4.336 -13.852 1 98.56 87 ARG B O 1
ATOM 2084 N N . GLN B 1 88 ? -11.445 4.664 -13.875 1 97.94 88 GLN B N 1
ATOM 2085 C CA . GLN B 1 88 ? -11.023 3.314 -14.227 1 97.94 88 GLN B CA 1
ATOM 2086 C C . GLN B 1 88 ? -9.828 2.875 -13.375 1 97.94 88 GLN B C 1
ATOM 2088 O O . GLN B 1 88 ? -8.781 3.525 -13.391 1 97.94 88 GLN B O 1
ATOM 2093 N N . LEU B 1 89 ? -10.031 1.802 -12.703 1 98.5 89 LEU B N 1
ATOM 2094 C CA . LEU B 1 89 ? -8.938 1.286 -11.883 1 98.5 89 LEU B CA 1
ATOM 2095 C C . LEU B 1 89 ? -7.754 0.88 -12.758 1 98.5 89 LEU B C 1
ATOM 2097 O O . LEU B 1 89 ? -7.941 0.367 -13.867 1 98.5 89 LEU B O 1
ATOM 2101 N N . PRO B 1 90 ? -6.57 1.092 -12.258 1 98.56 90 PRO B N 1
ATOM 2102 C CA . PRO B 1 90 ? -5.43 0.56 -13 1 98.56 90 PRO B CA 1
ATOM 2103 C C . PRO B 1 90 ? -5.379 -0.966 -13 1 98.56 90 PRO B C 1
ATOM 2105 O O . PRO B 1 90 ? -5.734 -1.596 -12 1 98.56 90 PRO B O 1
ATOM 2108 N N . ARG B 1 91 ? -4.91 -1.528 -14.094 1 98.12 91 ARG B N 1
ATOM 2109 C CA . ARG B 1 91 ? -4.516 -2.934 -14.125 1 98.12 91 ARG B CA 1
ATOM 2110 C C . ARG B 1 91 ? -3.225 -3.154 -13.344 1 98.12 91 ARG B C 1
ATOM 2112 O O . ARG B 1 91 ? -2.467 -2.211 -13.102 1 98.12 91 ARG B O 1
ATOM 2119 N N . ASN B 1 92 ? -2.969 -4.359 -13 1 98.19 92 ASN B N 1
ATOM 2120 C CA . ASN B 1 92 ? -1.699 -4.68 -12.359 1 98.19 92 ASN B CA 1
ATOM 2121 C C . ASN B 1 92 ? -0.512 -4.277 -13.227 1 98.19 92 ASN B C 1
ATOM 2123 O O . ASN B 1 92 ? 0.546 -3.912 -12.711 1 98.19 92 ASN B O 1
ATOM 2127 N N . SER B 1 93 ? -0.763 -4.301 -14.57 1 98.75 93 SER B N 1
ATOM 2128 C CA . SER B 1 93 ? 0.346 -4.082 -15.492 1 98.75 93 SER B CA 1
ATOM 2129 C C . SER B 1 93 ? 0.522 -2.602 -15.805 1 98.75 93 SER B C 1
ATOM 2131 O O . SER B 1 93 ? 1.484 -2.213 -16.469 1 98.75 93 SER B O 1
ATOM 2133 N N . ASP B 1 94 ? -0.391 -1.731 -15.453 1 98.88 94 ASP B N 1
ATOM 2134 C CA . ASP B 1 94 ? -0.317 -0.296 -15.711 1 98.88 94 ASP B CA 1
ATOM 2135 C C . ASP B 1 94 ? 0.67 0.382 -14.758 1 98.88 94 ASP B C 1
ATOM 2137 O O . ASP B 1 94 ? 0.865 -0.069 -13.633 1 98.88 94 ASP B O 1
ATOM 2141 N N . TRP B 1 95 ? 1.348 1.507 -15.219 1 98.81 95 TRP B N 1
ATOM 2142 C CA . TRP B 1 95 ? 2.055 2.344 -14.258 1 98.81 95 TRP B CA 1
ATOM 2143 C C . TRP B 1 95 ? 1.125 2.779 -13.133 1 98.81 95 TRP B C 1
ATOM 2145 O O . TRP B 1 95 ? 0.049 3.328 -13.383 1 98.81 95 TRP B O 1
ATOM 2155 N N . GLY B 1 96 ? 1.553 2.494 -11.938 1 98.69 96 GLY B N 1
ATOM 2156 C CA . GLY B 1 96 ? 0.717 2.861 -10.805 1 98.69 96 GLY B CA 1
ATOM 2157 C C . GLY B 1 96 ? -0.217 1.747 -10.367 1 98.69 96 GLY B C 1
ATOM 2158 O O . GLY B 1 96 ? -0.928 1.882 -9.367 1 98.69 96 GLY B O 1
ATOM 2159 N N . GLY B 1 97 ? -0.254 0.616 -11.148 1 98.81 97 GLY B N 1
ATOM 2160 C CA . GLY B 1 97 ? -0.937 -0.557 -10.625 1 98.81 97 GLY B CA 1
ATOM 2161 C C . GLY B 1 97 ? -0.447 -0.969 -9.25 1 98.81 97 GLY B C 1
ATOM 2162 O O . GLY B 1 97 ? 0.666 -0.621 -8.852 1 98.81 97 GLY B O 1
ATOM 2163 N N . HIS B 1 98 ? -1.302 -1.683 -8.508 1 98.88 98 HIS B N 1
ATOM 2164 C CA . HIS B 1 98 ? -0.936 -2.016 -7.137 1 98.88 98 HIS B CA 1
ATOM 2165 C C . HIS B 1 98 ? -1.773 -3.176 -6.609 1 98.88 98 HIS B C 1
ATOM 2167 O O . HIS B 1 98 ? -2.818 -3.502 -7.18 1 98.88 98 HIS B O 1
ATOM 2173 N N . HIS B 1 99 ? -1.273 -3.787 -5.586 1 98.88 99 HIS B N 1
ATOM 2174 C CA . HIS B 1 99 ? -2.066 -4.711 -4.781 1 98.88 99 HIS B CA 1
ATOM 2175 C C . HIS B 1 99 ? -1.55 -4.773 -3.346 1 98.88 99 HIS B C 1
ATOM 2177 O O . HIS B 1 99 ? -0.479 -4.242 -3.043 1 98.88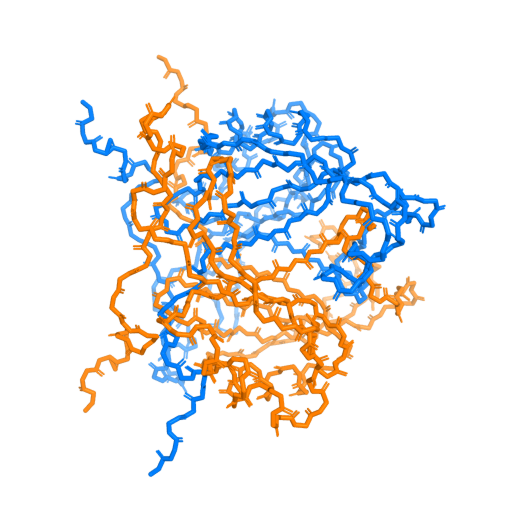 99 HIS B O 1
ATOM 2183 N N . LEU B 1 100 ? -2.344 -5.301 -2.506 1 98.88 100 LEU B N 1
ATOM 2184 C CA . LEU B 1 100 ? -2.049 -5.539 -1.098 1 98.88 100 LEU B CA 1
ATOM 2185 C C . LEU B 1 100 ? -2.113 -7.027 -0.772 1 98.88 100 LEU B C 1
ATOM 2187 O O . LEU B 1 100 ? -3.09 -7.699 -1.11 1 98.88 100 LEU B O 1
ATOM 2191 N N . ALA B 1 101 ? -1.06 -7.559 -0.147 1 98.88 101 ALA B N 1
ATOM 2192 C CA . ALA B 1 101 ? -0.996 -8.992 0.12 1 98.88 101 ALA B CA 1
ATOM 2193 C C . ALA B 1 101 ? -1.185 -9.289 1.605 1 98.88 101 ALA B C 1
ATOM 2195 O O . ALA B 1 101 ? -0.526 -8.68 2.453 1 98.88 101 ALA B O 1
ATOM 2196 N N . ILE B 1 102 ? -2.006 -10.211 1.909 1 98.75 102 ILE B N 1
ATOM 2197 C CA . ILE B 1 102 ? -2.295 -10.625 3.277 1 98.75 102 ILE B CA 1
ATOM 2198 C C . ILE B 1 102 ? -1.719 -12.023 3.523 1 98.75 102 ILE B C 1
ATOM 2200 O O . ILE B 1 102 ? -2.008 -12.961 2.779 1 98.75 102 ILE B O 1
ATOM 2204 N N . HIS B 1 103 ? -0.909 -12.133 4.539 1 98.62 103 HIS B N 1
ATOM 2205 C CA . HIS B 1 103 ? -0.383 -13.43 4.953 1 98.62 103 HIS B CA 1
ATOM 2206 C C . HIS B 1 103 ? -1.438 -14.234 5.703 1 98.62 103 HIS B C 1
ATOM 2208 O O . HIS B 1 103 ? -2.031 -13.75 6.668 1 98.62 103 HIS B O 1
ATOM 2214 N N . VAL B 1 104 ? -1.658 -15.438 5.262 1 98.25 104 VAL B N 1
ATOM 2215 C CA . VAL B 1 104 ? -2.623 -16.312 5.918 1 98.25 104 VAL B CA 1
ATOM 2216 C C . VAL B 1 104 ? -1.977 -17.672 6.211 1 98.25 104 VAL B C 1
ATOM 2218 O O . VAL B 1 104 ? -1.069 -18.094 5.496 1 98.25 104 VAL B O 1
ATOM 2221 N N . ALA B 1 105 ? -2.471 -18.328 7.215 1 97.25 105 ALA B N 1
ATOM 2222 C CA . ALA B 1 105 ? -1.944 -19.625 7.609 1 97.25 105 ALA B CA 1
ATOM 2223 C C . ALA B 1 105 ? -2.262 -20.688 6.559 1 97.25 105 ALA B C 1
ATOM 2225 O O . ALA B 1 105 ? -1.45 -21.578 6.301 1 97.25 105 ALA B O 1
ATOM 2226 N N . ASP B 1 106 ? -3.438 -20.641 5.98 1 98.12 106 ASP B N 1
ATOM 2227 C CA . ASP B 1 106 ? -3.934 -21.578 4.988 1 98.12 106 ASP B CA 1
ATOM 2228 C C . ASP B 1 106 ? -4.566 -20.859 3.803 1 98.12 106 ASP B C 1
ATOM 2230 O O . ASP B 1 106 ? -5.723 -20.453 3.865 1 98.12 106 ASP B O 1
ATOM 2234 N N . VAL B 1 107 ? -3.824 -20.797 2.707 1 98.88 107 VAL B N 1
ATOM 2235 C CA . VAL B 1 107 ? -4.238 -20.031 1.541 1 98.88 107 VAL B CA 1
ATOM 2236 C C . VAL B 1 107 ? -5.504 -20.641 0.938 1 98.88 107 VAL B C 1
ATOM 2238 O O . VAL B 1 107 ? -6.402 -19.906 0.507 1 98.88 107 VAL B O 1
ATOM 2241 N N . ASP B 1 108 ? -5.59 -21.953 0.875 1 98.88 108 ASP B N 1
ATOM 2242 C CA . ASP B 1 108 ? -6.746 -22.625 0.283 1 98.88 108 ASP B CA 1
ATOM 2243 C C . ASP B 1 108 ? -8.016 -22.312 1.067 1 98.88 108 ASP B C 1
ATOM 2245 O O . ASP B 1 108 ? -9.047 -21.969 0.479 1 98.88 108 ASP B O 1
ATOM 2249 N N . ALA B 1 109 ? -7.98 -22.391 2.365 1 98.75 109 ALA B N 1
ATOM 2250 C CA . ALA B 1 109 ? -9.133 -22.094 3.207 1 98.75 109 ALA B CA 1
ATOM 2251 C C . ALA B 1 109 ? -9.555 -20.641 3.072 1 98.75 109 ALA B C 1
ATOM 2253 O O . ALA B 1 109 ? -10.75 -20.328 3.004 1 98.75 109 ALA B O 1
ATOM 2254 N N . ALA B 1 110 ? -8.586 -19.781 3.082 1 98.81 110 ALA B N 1
ATOM 2255 C CA . ALA B 1 110 ? -8.875 -18.359 2.938 1 98.81 110 ALA B CA 1
ATOM 2256 C C . ALA B 1 110 ? -9.508 -18.062 1.581 1 98.81 110 ALA B C 1
ATOM 2258 O O . ALA B 1 110 ? -10.438 -17.25 1.484 1 98.81 110 ALA B O 1
ATOM 2259 N N . ALA B 1 111 ? -8.961 -18.688 0.524 1 98.88 111 ALA B N 1
ATOM 2260 C CA . ALA B 1 1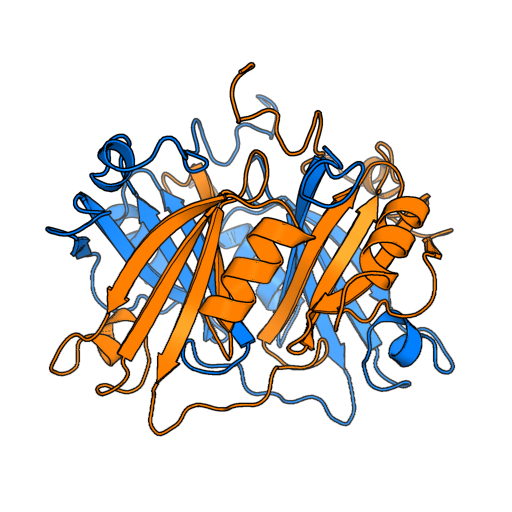11 ? -9.516 -18.484 -0.813 1 98.88 111 ALA B CA 1
ATOM 2261 C C . ALA B 1 111 ? -10.969 -18.953 -0.876 1 98.88 111 ALA B C 1
ATOM 2263 O O . ALA B 1 111 ? -11.812 -18.297 -1.5 1 98.88 111 ALA B O 1
ATOM 2264 N N . GLU B 1 112 ? -11.266 -20.078 -0.286 1 98.69 112 GLU B N 1
ATOM 2265 C CA . GLU B 1 112 ? -12.633 -20.578 -0.253 1 98.69 112 GLU B CA 1
ATOM 2266 C C . GLU B 1 112 ? -13.562 -19.594 0.456 1 98.69 112 GLU B C 1
ATOM 2268 O O . GLU B 1 112 ? -14.672 -19.328 -0.018 1 98.69 112 GLU B O 1
ATOM 2273 N N . TYR B 1 113 ? -13.117 -19.078 1.583 1 98.75 113 TYR B N 1
ATOM 2274 C CA . TYR B 1 113 ? -13.867 -18.047 2.297 1 98.75 113 TYR B CA 1
ATOM 2275 C C . TYR B 1 113 ? -14.172 -16.875 1.388 1 98.75 113 TYR B C 1
ATOM 2277 O O . TYR B 1 113 ? -15.312 -16.406 1.322 1 98.75 113 TYR B O 1
ATOM 2285 N N . LEU B 1 114 ? -13.156 -16.391 0.66 1 98.81 114 LEU B N 1
ATOM 2286 C CA . LEU B 1 114 ? -13.312 -15.195 -0.175 1 98.81 114 LEU B CA 1
ATOM 2287 C C . LEU B 1 114 ? -14.234 -15.484 -1.356 1 98.81 114 LEU B C 1
ATOM 2289 O O . LEU B 1 114 ? -14.984 -14.609 -1.786 1 98.81 114 LEU B O 1
ATOM 2293 N N . ARG B 1 115 ? -14.195 -16.672 -1.915 1 98.44 115 ARG B N 1
ATOM 2294 C CA . ARG B 1 115 ? -15.062 -17.047 -3.027 1 98.44 115 ARG B CA 1
ATOM 2295 C C . ARG B 1 115 ? -16.531 -16.938 -2.637 1 98.44 115 ARG B C 1
ATOM 2297 O O . ARG B 1 115 ? -17.391 -16.688 -3.488 1 98.44 115 ARG B O 1
ATOM 2304 N N . ALA B 1 116 ? -16.812 -17.078 -1.405 1 98.25 116 ALA B N 1
ATOM 2305 C CA . ALA B 1 116 ? -18.188 -17.094 -0.924 1 98.25 116 ALA B CA 1
ATOM 2306 C C . ALA B 1 116 ? -18.688 -15.672 -0.66 1 98.25 116 ALA B C 1
ATOM 2308 O O . ALA B 1 116 ? -19.859 -15.453 -0.385 1 98.25 116 ALA B O 1
ATOM 2309 N N . GLN B 1 117 ? -17.812 -14.734 -0.708 1 98.31 117 GLN B N 1
ATOM 2310 C CA . GLN B 1 117 ? -18.203 -13.352 -0.433 1 98.31 117 GLN B CA 1
ATOM 2311 C C . GLN B 1 117 ? -18.797 -12.688 -1.671 1 98.31 117 GLN B C 1
ATOM 2313 O O . GLN B 1 117 ? -18.234 -12.789 -2.766 1 98.31 117 GLN B O 1
ATOM 2318 N N . PRO B 1 118 ? -19.859 -11.992 -1.518 1 97.94 118 PRO B N 1
ATOM 2319 C CA . PRO B 1 118 ? -20.484 -11.336 -2.67 1 97.94 118 PRO B CA 1
ATOM 2320 C C . PRO B 1 118 ? -19.547 -10.352 -3.371 1 97.94 118 PRO B C 1
ATOM 2322 O O . PRO B 1 118 ? -18.953 -9.484 -2.721 1 97.94 118 PRO B O 1
ATOM 2325 N N . GLY B 1 119 ? -19.375 -10.523 -4.676 1 98.38 119 GLY B N 1
ATOM 2326 C CA . GLY B 1 119 ? -18.672 -9.562 -5.504 1 98.38 119 GLY B CA 1
ATOM 2327 C C . GLY B 1 119 ? -17.172 -9.805 -5.543 1 98.38 119 GLY B C 1
ATOM 2328 O O . GLY B 1 119 ? -16.453 -9.156 -6.309 1 98.38 119 GLY B O 1
ATOM 2329 N N . VAL B 1 120 ? -16.672 -10.695 -4.715 1 98.81 120 VAL B N 1
ATOM 2330 C CA . VAL B 1 120 ? -15.242 -10.992 -4.711 1 98.81 120 VAL B CA 1
ATOM 2331 C C . VAL B 1 120 ? -14.922 -11.992 -5.82 1 98.81 120 VAL B C 1
ATOM 2333 O O . VAL B 1 120 ? -15.656 -12.953 -6.027 1 98.81 120 VAL B O 1
ATOM 2336 N N . ARG B 1 121 ? -13.898 -11.711 -6.543 1 98.75 121 ARG B N 1
ATOM 2337 C CA . ARG B 1 121 ? -13.422 -12.625 -7.578 1 98.75 121 ARG B CA 1
ATOM 2338 C C . ARG B 1 121 ? -12.039 -13.18 -7.23 1 98.75 121 ARG B C 1
ATOM 2340 O O . ARG B 1 121 ? -11.055 -12.43 -7.203 1 98.75 121 ARG B O 1
ATOM 2347 N N . VAL B 1 122 ? -11.961 -14.43 -6.949 1 98.88 122 VAL B N 1
ATOM 2348 C CA . VAL B 1 122 ? -10.672 -15.086 -6.762 1 98.88 122 VAL B CA 1
ATOM 2349 C C . VAL B 1 122 ? -10.102 -15.5 -8.117 1 98.88 122 VAL B C 1
ATOM 2351 O O . VAL B 1 122 ? -10.812 -16.062 -8.953 1 98.88 122 VAL B O 1
ATOM 2354 N N . LEU B 1 123 ? -8.883 -15.188 -8.391 1 98.69 123 LEU B N 1
ATOM 2355 C CA . LEU B 1 123 ? -8.281 -15.414 -9.695 1 98.69 123 LEU B CA 1
ATOM 2356 C C . LEU B 1 123 ? -7.703 -16.812 -9.797 1 98.69 123 LEU B C 1
ATOM 2358 O O . LEU B 1 123 ? -6.547 -17.047 -9.43 1 98.69 123 LEU B O 1
ATOM 2362 N N . GLY B 1 124 ? -8.445 -17.734 -10.328 1 97.5 124 GLY B N 1
ATOM 2363 C CA . GLY B 1 124 ? -8.023 -19.109 -10.406 1 97.5 124 GLY B CA 1
ATOM 2364 C C . GLY B 1 124 ? -7.938 -19.797 -9.055 1 97.5 124 GLY B C 1
ATOM 2365 O O . GLY B 1 124 ? -8.789 -19.578 -8.195 1 97.5 124 GLY B O 1
ATOM 2366 N N . ASP B 1 125 ? -6.953 -20.766 -8.938 1 98.19 125 ASP B N 1
ATOM 2367 C CA . ASP B 1 125 ? -6.727 -21.516 -7.703 1 98.19 125 ASP B CA 1
ATOM 2368 C C . ASP B 1 125 ? -5.375 -21.156 -7.086 1 98.19 125 ASP B C 1
ATOM 2370 O O . ASP B 1 125 ? -4.457 -20.734 -7.793 1 98.19 125 ASP B O 1
ATOM 2374 N N . PRO B 1 126 ? -5.332 -21.312 -5.75 1 98.75 126 PRO B N 1
ATOM 2375 C CA . PRO B 1 126 ? -4.008 -21.141 -5.145 1 98.75 126 PRO B CA 1
ATOM 2376 C C . PRO B 1 126 ? -2.93 -21.969 -5.824 1 98.75 126 PRO B C 1
ATOM 2378 O O . PRO B 1 126 ? -3.197 -23.094 -6.262 1 98.75 126 PRO B O 1
ATOM 2381 N N . GLU B 1 127 ? -1.801 -21.391 -5.902 1 98.38 127 GLU B N 1
ATOM 2382 C CA . GLU B 1 127 ? -0.648 -22.062 -6.5 1 98.38 127 GLU B CA 1
ATOM 2383 C C . GLU B 1 127 ? 0.557 -22.031 -5.562 1 98.38 127 GLU B C 1
ATOM 2385 O O . GLU B 1 127 ? 0.715 -21.078 -4.785 1 98.38 127 GLU B O 1
ATOM 2390 N N . THR B 1 128 ? 1.371 -23.062 -5.691 1 98.44 128 THR B N 1
ATOM 2391 C CA . THR B 1 128 ? 2.648 -23.094 -4.984 1 98.44 128 THR B CA 1
ATOM 2392 C C . THR B 1 128 ? 3.809 -22.906 -5.957 1 98.44 128 THR B C 1
ATOM 2394 O O . THR B 1 128 ? 3.898 -23.609 -6.965 1 98.44 128 THR B O 1
ATOM 2397 N N . ILE B 1 129 ? 4.621 -21.922 -5.699 1 97.75 129 ILE B N 1
ATOM 2398 C CA . ILE B 1 129 ? 5.836 -21.734 -6.488 1 97.75 129 ILE B CA 1
ATOM 2399 C C . ILE B 1 129 ? 6.832 -22.844 -6.172 1 97.75 129 ILE B C 1
ATOM 2401 O O . ILE B 1 129 ? 7.102 -23.125 -5 1 97.75 129 ILE B O 1
ATOM 2405 N N . THR B 1 130 ? 7.41 -23.438 -7.172 1 96.62 130 THR B N 1
ATOM 2406 C CA . THR B 1 130 ? 8.172 -24.656 -6.926 1 96.62 130 THR B CA 1
ATOM 2407 C C . THR B 1 130 ? 9.656 -24.422 -7.168 1 96.62 130 THR B C 1
ATOM 2409 O O . THR B 1 130 ? 10.484 -25.281 -6.859 1 96.62 130 THR B O 1
ATOM 2412 N N . ASP B 1 131 ? 9.992 -23.297 -7.723 1 96.06 131 ASP B N 1
ATOM 2413 C CA . ASP B 1 131 ? 11.398 -23.031 -8.031 1 96.06 131 ASP B CA 1
ATOM 2414 C C . ASP B 1 131 ? 11.742 -21.562 -7.809 1 96.06 131 ASP B C 1
ATOM 2416 O O . ASP B 1 131 ? 10.859 -20.75 -7.559 1 96.06 131 ASP B O 1
ATOM 2420 N N . GLY B 1 132 ? 13.039 -21.312 -7.832 1 96.19 132 GLY B N 1
ATOM 2421 C CA . GLY B 1 132 ? 13.508 -19.938 -7.734 1 96.19 132 GLY B CA 1
ATOM 2422 C C . GLY B 1 132 ? 13.625 -19.438 -6.305 1 96.19 132 GLY B C 1
ATOM 2423 O O . GLY B 1 132 ? 13.617 -20.25 -5.363 1 96.19 132 GLY B O 1
ATOM 2424 N N . PRO B 1 133 ? 13.789 -18.172 -6.105 1 97.31 133 PRO B N 1
ATOM 2425 C CA . PRO B 1 133 ? 14.133 -17.594 -4.809 1 97.31 133 PRO B CA 1
ATOM 2426 C C . PRO B 1 133 ? 13.008 -17.703 -3.789 1 97.31 133 PRO B C 1
ATOM 2428 O O . PRO B 1 133 ? 13.234 -17.547 -2.588 1 97.31 133 PRO B O 1
ATOM 2431 N N . ILE B 1 134 ? 11.789 -17.984 -4.25 1 98.12 134 ILE B N 1
ATOM 2432 C CA . ILE B 1 134 ? 10.688 -18.031 -3.295 1 98.12 134 ILE B CA 1
ATOM 2433 C C . ILE B 1 134 ? 9.961 -19.359 -3.395 1 98.12 134 ILE B C 1
ATOM 2435 O O . ILE B 1 134 ? 8.742 -19.438 -3.209 1 98.12 134 ILE B O 1
ATOM 2439 N N . ALA B 1 135 ? 10.68 -20.359 -3.842 1 97.94 135 ALA B N 1
ATOM 2440 C CA . ALA B 1 135 ? 10.117 -21.703 -3.838 1 97.94 135 ALA B CA 1
ATOM 2441 C C . ALA B 1 135 ? 9.453 -22.016 -2.498 1 97.94 135 ALA B C 1
ATOM 2443 O O . ALA B 1 135 ? 10.023 -21.75 -1.438 1 97.94 135 ALA B O 1
ATOM 2444 N N . GLY B 1 136 ? 8.227 -22.547 -2.59 1 98.06 136 GLY B N 1
ATOM 2445 C CA . GLY B 1 136 ? 7.453 -22.859 -1.4 1 98.06 136 GLY B CA 1
ATOM 2446 C C . GLY B 1 136 ? 6.34 -21.859 -1.142 1 98.06 136 GLY B C 1
ATOM 2447 O O . GLY B 1 136 ? 5.43 -22.125 -0.354 1 98.06 136 GLY B O 1
ATOM 2448 N N . ASP B 1 137 ? 6.418 -20.688 -1.792 1 98.31 137 ASP B N 1
ATOM 2449 C CA . ASP B 1 137 ? 5.387 -19.672 -1.668 1 98.31 137 ASP B CA 1
ATOM 2450 C C . ASP B 1 137 ? 4.055 -20.156 -2.225 1 98.31 137 ASP B C 1
ATOM 2452 O O . ASP B 1 137 ? 3.984 -20.625 -3.363 1 98.31 137 ASP B O 1
ATOM 2456 N N . ARG B 1 138 ? 3.023 -20.156 -1.44 1 98.81 138 ARG B N 1
ATOM 2457 C CA . ARG B 1 138 ? 1.67 -20.438 -1.911 1 98.81 138 ARG B CA 1
ATOM 2458 C C . ARG B 1 138 ? 0.823 -19.156 -1.915 1 98.81 138 ARG B C 1
ATOM 2460 O O . ARG B 1 138 ? 0.808 -18.422 -0.934 1 98.81 138 ARG B O 1
ATOM 2467 N N . TRP B 1 139 ? 0.08 -18.984 -3.031 1 98.88 139 TRP B N 1
ATOM 2468 C CA . TRP B 1 139 ? -0.544 -17.672 -3.188 1 98.88 139 TRP B CA 1
ATOM 2469 C C . TRP B 1 139 ? -1.733 -17.75 -4.141 1 98.88 139 TRP B C 1
ATOM 2471 O O . TRP B 1 139 ? -1.896 -18.734 -4.863 1 98.88 139 TRP B O 1
ATOM 2481 N N . VAL B 1 140 ? -2.613 -16.719 -4.129 1 98.94 140 VAL B N 1
ATOM 2482 C CA . VAL B 1 140 ? -3.668 -16.469 -5.105 1 98.94 140 VAL B CA 1
ATOM 2483 C C . VAL B 1 140 ? -4.102 -15 -5.039 1 98.94 140 VAL B C 1
ATOM 2485 O O . VAL B 1 140 ? -4.195 -14.422 -3.955 1 98.94 140 VAL B O 1
ATOM 2488 N N . TYR B 1 141 ? -4.316 -14.375 -6.195 1 98.94 141 TYR B N 1
ATOM 2489 C CA . TYR B 1 141 ? -4.891 -13.031 -6.254 1 98.94 141 TYR B CA 1
ATOM 2490 C C . TYR B 1 141 ? -6.41 -13.086 -6.137 1 98.94 141 TYR B C 1
ATOM 2492 O O . TYR B 1 141 ? -7.031 -14.094 -6.48 1 98.94 141 TYR B O 1
ATOM 2500 N N . PHE B 1 142 ? -6.965 -12.039 -5.691 1 98.88 142 PHE B N 1
ATOM 2501 C CA . PHE B 1 142 ? -8.406 -11.828 -5.766 1 98.88 142 PHE B CA 1
ATOM 2502 C C . PHE B 1 142 ? -8.719 -10.344 -5.93 1 98.88 142 PHE B C 1
ATOM 2504 O O . PHE B 1 142 ? -7.859 -9.492 -5.707 1 98.88 142 PHE B O 1
ATOM 2511 N N . ALA B 1 143 ? -9.898 -10.062 -6.379 1 98.81 143 ALA B N 1
ATOM 2512 C CA . ALA B 1 143 ? -10.359 -8.695 -6.582 1 98.81 143 ALA B CA 1
ATOM 2513 C C . ALA B 1 143 ? -11.547 -8.375 -5.684 1 98.81 143 ALA B C 1
ATOM 2515 O O . ALA B 1 143 ? -12.43 -9.219 -5.488 1 98.81 143 ALA B O 1
ATOM 2516 N N . THR B 1 144 ? -11.508 -7.195 -5.145 1 98.81 144 THR B N 1
ATOM 2517 C CA . THR B 1 144 ? -12.641 -6.684 -4.387 1 98.81 144 THR B CA 1
ATOM 2518 C C . THR B 1 144 ? -13.867 -6.531 -5.281 1 98.81 144 THR B C 1
ATOM 2520 O O . THR B 1 144 ? -13.766 -6.637 -6.504 1 98.81 144 THR B O 1
ATOM 2523 N N . PRO B 1 145 ? -15.008 -6.223 -4.656 1 98.56 145 PRO B N 1
ATOM 2524 C CA . PRO B 1 145 ? -16.219 -6.035 -5.453 1 98.56 145 PRO B CA 1
ATOM 2525 C C . PRO B 1 145 ? -16.094 -4.91 -6.477 1 98.56 145 PRO B C 1
ATOM 2527 O O . PRO B 1 145 ? -16.766 -4.934 -7.516 1 98.56 145 PRO B O 1
ATOM 2530 N N . TRP B 1 146 ? -15.195 -3.912 -6.211 1 98.69 146 TRP B N 1
ATOM 2531 C CA . TRP B 1 146 ? -15.023 -2.822 -7.168 1 98.69 146 TRP B CA 1
ATOM 2532 C C . TRP B 1 146 ? -13.789 -3.045 -8.039 1 98.69 146 TRP B C 1
ATOM 2534 O O . TRP B 1 146 ? -13.43 -2.182 -8.836 1 98.69 146 TRP B O 1
ATOM 2544 N N . GLY B 1 147 ? -13.094 -4.117 -7.781 1 98.56 147 GLY B N 1
ATOM 2545 C CA . GLY B 1 147 ? -12.094 -4.516 -8.75 1 98.56 147 GLY B CA 1
ATOM 2546 C C . GLY B 1 147 ? -10.672 -4.273 -8.281 1 98.56 147 GLY B C 1
ATOM 2547 O O . GLY B 1 147 ? -9.711 -4.57 -8.992 1 98.56 147 GLY B O 1
ATOM 2548 N N . MET B 1 148 ? -10.445 -3.75 -7.113 1 98.69 148 MET B N 1
ATOM 2549 C CA . MET B 1 148 ? -9.094 -3.572 -6.578 1 98.69 148 MET B CA 1
ATOM 2550 C C . MET B 1 148 ? -8.43 -4.922 -6.32 1 98.69 148 MET B C 1
ATOM 2552 O O . MET B 1 148 ? -9.07 -5.848 -5.816 1 98.69 148 MET B O 1
ATOM 2556 N N . GLN B 1 149 ? -7.188 -5.031 -6.637 1 98.5 149 GLN B N 1
ATOM 2557 C CA . GLN B 1 149 ? -6.48 -6.305 -6.531 1 98.5 149 GLN B CA 1
ATOM 2558 C C . GLN B 1 149 ? -5.859 -6.477 -5.152 1 98.5 149 GLN B C 1
ATOM 2560 O O . GLN B 1 149 ? -5.246 -5.547 -4.621 1 98.5 149 GLN B O 1
ATOM 2565 N N . LEU B 1 150 ? -6.02 -7.621 -4.59 1 98.88 150 LEU B N 1
ATOM 2566 C CA . LEU B 1 150 ? -5.352 -8.094 -3.383 1 98.88 150 LEU B CA 1
ATOM 2567 C C . LEU B 1 150 ? -4.762 -9.484 -3.594 1 98.88 150 LEU B C 1
ATOM 2569 O O . LEU B 1 150 ? -4.906 -10.062 -4.672 1 98.88 150 LEU B O 1
ATOM 2573 N N . GLU B 1 151 ? -4.059 -9.945 -2.586 1 98.94 151 GLU B N 1
ATOM 2574 C CA . GLU B 1 151 ? -3.385 -11.242 -2.654 1 98.94 151 GLU B CA 1
ATOM 2575 C C . GLU B 1 151 ? -3.43 -11.961 -1.308 1 98.94 151 GLU B C 1
ATOM 2577 O O . GLU B 1 151 ? -3.295 -11.328 -0.258 1 98.94 151 GLU B O 1
ATOM 2582 N N . LEU B 1 152 ? -3.734 -13.211 -1.347 1 98.94 152 LEU B N 1
ATOM 2583 C CA . LEU B 1 152 ? -3.41 -14.109 -0.243 1 98.94 152 LEU B CA 1
ATOM 2584 C C . LEU B 1 152 ? -2.047 -14.766 -0.454 1 98.94 152 LEU B C 1
ATOM 2586 O O . LEU B 1 152 ? -1.733 -15.211 -1.56 1 98.94 152 LEU B O 1
ATOM 2590 N N . ILE B 1 153 ? -1.287 -14.852 0.669 1 98.88 153 ILE B N 1
ATOM 2591 C CA . ILE B 1 153 ? 0.052 -15.406 0.493 1 98.88 153 ILE B CA 1
ATOM 2592 C C . ILE B 1 153 ? 0.487 -16.125 1.769 1 98.88 153 ILE B C 1
ATOM 2594 O O . ILE B 1 153 ? 0.108 -15.727 2.873 1 98.88 153 ILE B O 1
ATOM 2598 N N . ASN B 1 154 ? 1.175 -17.109 1.681 1 98.44 154 ASN B N 1
ATOM 2599 C CA . ASN B 1 154 ? 1.96 -17.781 2.711 1 98.44 154 ASN B CA 1
ATOM 2600 C C . ASN B 1 154 ? 3.359 -18.125 2.213 1 98.44 154 ASN B C 1
ATOM 2602 O O . ASN B 1 154 ? 3.549 -19.156 1.554 1 98.44 154 ASN B O 1
ATOM 2606 N N . LEU B 1 155 ? 4.262 -17.25 2.416 1 97.31 155 LEU B N 1
ATOM 2607 C CA . LEU B 1 155 ? 5.672 -17.484 2.129 1 97.31 155 LEU B CA 1
ATOM 2608 C C . LEU B 1 155 ? 6.383 -18.062 3.344 1 97.31 155 LEU B C 1
ATOM 2610 O O . LEU B 1 155 ? 6.555 -17.391 4.355 1 97.31 155 LEU B O 1
ATOM 2614 N N . PRO B 1 156 ? 6.816 -19.203 3.297 1 91.81 156 PRO B N 1
ATOM 2615 C CA . PRO B 1 156 ? 7.41 -19.844 4.48 1 91.81 156 PRO B CA 1
ATOM 2616 C C . PRO B 1 156 ? 8.781 -19.266 4.828 1 91.81 156 PRO B C 1
ATOM 2618 O O . PRO B 1 156 ? 9.492 -18.781 3.947 1 91.81 156 PRO B O 1
ATOM 2621 N N . ALA B 1 157 ? 9.031 -19.328 6.156 1 90.06 157 ALA B N 1
ATOM 2622 C CA . ALA B 1 157 ? 10.398 -19.047 6.574 1 90.06 157 ALA B CA 1
ATOM 2623 C C . ALA B 1 157 ? 11.391 -20 5.898 1 90.06 157 ALA B C 1
ATOM 2625 O O . ALA B 1 157 ? 11.086 -21.172 5.672 1 90.06 157 ALA B O 1
ATOM 2626 N N . GLY B 1 158 ? 12.5 -19.453 5.559 1 93.44 158 GLY B N 1
ATOM 2627 C CA . GLY B 1 158 ? 13.547 -20.281 4.988 1 93.44 158 GLY B CA 1
ATOM 2628 C C . GLY B 1 158 ? 13.477 -20.375 3.477 1 93.44 158 GLY B C 1
ATOM 2629 O O . GLY B 1 158 ? 14.102 -21.25 2.875 1 93.44 158 GLY B O 1
ATOM 2630 N N . ALA B 1 159 ? 12.633 -19.578 2.877 1 96.38 159 ALA B N 1
ATOM 2631 C CA . ALA B 1 159 ? 12.617 -19.562 1.417 1 96.38 159 ALA B CA 1
ATOM 2632 C C . ALA B 1 159 ? 14.023 -19.438 0.851 1 96.38 159 ALA B C 1
ATOM 2634 O O . ALA B 1 159 ? 14.906 -18.844 1.482 1 96.38 159 ALA B O 1
ATOM 2635 N N . PRO B 1 160 ? 14.297 -19.891 -0.366 1 97.56 160 PRO B N 1
ATOM 2636 C CA . PRO B 1 160 ? 15.648 -20.031 -0.909 1 97.56 160 PRO B CA 1
ATOM 2637 C C . PRO B 1 160 ? 16.406 -18.703 -0.937 1 97.56 160 PRO B C 1
ATOM 2639 O O . PRO B 1 160 ? 17.641 -18.688 -0.785 1 97.56 160 PRO B O 1
ATOM 2642 N N . PHE B 1 161 ? 15.734 -17.578 -1.122 1 97.62 161 PHE B N 1
ATOM 2643 C CA . PHE B 1 161 ? 16.453 -16.312 -1.22 1 97.62 161 PHE B CA 1
ATOM 2644 C C . PHE B 1 161 ? 17.266 -16.047 0.048 1 97.62 161 PHE B C 1
ATOM 2646 O O . PHE B 1 161 ? 18.281 -15.359 0.008 1 97.62 161 PHE B O 1
ATOM 2653 N N . GLU B 1 162 ? 16.875 -16.594 1.143 1 97.31 162 GLU B N 1
ATOM 2654 C CA . GLU B 1 162 ? 17.516 -16.328 2.426 1 97.31 162 GLU B CA 1
ATOM 2655 C C . GLU B 1 162 ? 18.922 -16.906 2.465 1 97.31 162 GLU B C 1
ATOM 2657 O O . GLU B 1 162 ? 19.734 -16.5 3.297 1 97.31 162 GLU B O 1
ATOM 2662 N N . GLN B 1 163 ? 19.172 -17.828 1.609 1 97.25 163 GLN B N 1
ATOM 2663 C CA . GLN B 1 163 ? 20.5 -18.406 1.528 1 97.25 163 GLN B CA 1
ATOM 2664 C C . GLN B 1 163 ? 21.438 -17.516 0.714 1 97.25 163 GLN B C 1
ATOM 2666 O O . GLN B 1 163 ? 22.656 -17.703 0.729 1 97.25 163 GLN B O 1
ATOM 2671 N N . GLN B 1 164 ? 20.891 -16.578 0.051 1 96.25 164 GLN B N 1
ATOM 2672 C CA . GLN B 1 164 ? 21.672 -15.789 -0.896 1 96.25 164 GLN B CA 1
ATOM 2673 C C . GLN B 1 164 ? 21.859 -14.359 -0.396 1 96.25 164 GLN B C 1
ATOM 2675 O O . GLN B 1 164 ? 22.562 -13.562 -1.027 1 96.25 164 GLN B O 1
ATOM 2680 N N . THR B 1 165 ? 21.219 -14.016 0.641 1 96.69 165 THR B N 1
ATOM 2681 C CA . THR B 1 165 ? 21.297 -12.664 1.183 1 96.69 165 THR B CA 1
ATOM 2682 C C . THR B 1 165 ? 21.109 -12.68 2.695 1 96.69 165 THR B C 1
ATOM 2684 O O . THR B 1 165 ? 20.5 -13.602 3.242 1 96.69 165 THR B O 1
ATOM 2687 N N . GLU B 1 166 ? 21.562 -11.695 3.383 1 95.94 166 GLU B N 1
ATOM 2688 C CA . GLU B 1 166 ? 21.328 -11.531 4.816 1 95.94 166 GLU B CA 1
ATOM 2689 C C . GLU B 1 166 ? 20.016 -10.781 5.078 1 95.94 166 GLU B C 1
ATOM 2691 O O . GLU B 1 166 ? 19.531 -10.758 6.211 1 95.94 166 GLU B O 1
ATOM 2696 N N . VAL B 1 167 ? 19.484 -10.188 4.043 1 96.31 167 VAL B N 1
ATOM 2697 C CA . VAL B 1 167 ? 18.234 -9.453 4.191 1 96.31 167 VAL B CA 1
ATOM 2698 C C . VAL B 1 167 ? 17.109 -10.422 4.531 1 96.31 167 VAL B C 1
ATOM 2700 O O . VAL B 1 167 ? 17 -11.492 3.934 1 96.31 167 VAL B O 1
ATOM 2703 N N . ARG B 1 168 ? 16.297 -10.031 5.52 1 96.69 168 ARG B N 1
ATOM 2704 C CA . ARG B 1 168 ? 15.102 -10.781 5.891 1 96.69 168 ARG B CA 1
ATOM 2705 C C . ARG B 1 168 ? 13.844 -9.945 5.695 1 96.69 168 ARG B C 1
ATOM 2707 O O . ARG B 1 168 ? 13.828 -8.758 6.023 1 96.69 168 ARG B O 1
ATOM 2714 N N . LEU B 1 169 ? 12.828 -10.57 5.148 1 97.56 169 LEU B N 1
ATOM 2715 C CA . LEU B 1 169 ? 11.523 -9.93 5.043 1 97.56 169 LEU B CA 1
ATOM 2716 C C . LEU B 1 169 ? 10.828 -9.898 6.398 1 97.56 169 LEU B C 1
ATOM 2718 O O . LEU B 1 169 ? 11.148 -10.695 7.289 1 97.56 169 LEU B O 1
ATOM 2722 N N . TYR B 1 170 ? 9.961 -8.922 6.535 1 96.12 170 TYR B N 1
ATOM 2723 C CA . TYR B 1 170 ? 9.047 -9.016 7.664 1 96.12 170 TYR B CA 1
ATOM 2724 C C . TYR B 1 170 ? 8.234 -10.305 7.605 1 96.12 170 TYR B C 1
ATOM 2726 O O . TYR B 1 170 ? 7.578 -10.586 6.602 1 96.12 170 TYR B O 1
ATOM 2734 N N . GLN B 1 171 ? 8.328 -11.062 8.586 1 92.56 171 GLN B N 1
ATOM 2735 C CA . GLN B 1 171 ? 7.578 -12.305 8.711 1 92.56 171 GLN B CA 1
ATOM 2736 C C . GLN B 1 171 ? 6.543 -12.219 9.828 1 92.56 171 GLN B C 1
ATOM 2738 O O . GLN B 1 171 ? 6.887 -12.297 11.008 1 92.56 171 GLN B O 1
ATOM 2743 N N . PRO B 1 172 ? 5.301 -12.133 9.367 1 88.25 172 PRO B N 1
ATOM 2744 C CA . PRO B 1 172 ? 4.258 -11.984 10.383 1 88.25 172 PRO B CA 1
ATOM 2745 C C . PRO B 1 172 ? 4.141 -13.203 11.297 1 88.25 172 PRO B C 1
ATOM 2747 O O . PRO B 1 172 ? 4.273 -14.336 10.836 1 88.25 172 PRO B O 1
ATOM 2750 N N . GLU B 1 173 ? 4.023 -12.867 12.5 1 86.56 173 GLU B N 1
ATOM 2751 C CA . GLU B 1 173 ? 3.742 -13.898 13.492 1 86.56 173 GLU B CA 1
ATOM 2752 C C . GLU B 1 173 ? 2.494 -13.562 14.305 1 86.56 173 GLU B C 1
ATOM 2754 O O . GLU B 1 173 ? 2.055 -12.406 14.32 1 86.56 173 GLU B O 1
ATOM 2759 N N . GLY B 1 174 ? 1.87 -14.516 14.828 1 90.56 174 GLY B N 1
ATOM 2760 C CA . GLY B 1 174 ? 0.691 -14.281 15.648 1 90.56 174 GLY B CA 1
ATOM 2761 C C . GLY B 1 174 ? -0.601 -14.305 14.852 1 90.56 174 GLY B C 1
ATOM 2762 O O . GLY B 1 174 ? -0.78 -15.148 13.969 1 90.56 174 GLY B O 1
ATOM 2763 N N . SER B 1 175 ? -1.544 -13.445 15.328 1 91.31 175 SER B N 1
ATOM 2764 C CA . SER B 1 175 ? -2.854 -13.438 14.68 1 91.31 175 SER B CA 1
ATOM 2765 C C . SER B 1 175 ? -3.254 -12.031 14.25 1 91.31 175 SER B C 1
ATOM 2767 O O . SER B 1 175 ? -2.707 -11.047 14.742 1 91.31 175 SER B O 1
ATOM 2769 N N . TRP B 1 176 ? -4.184 -11.969 13.391 1 92.94 176 TRP B N 1
ATOM 2770 C CA . TRP B 1 176 ? -4.723 -10.742 12.812 1 92.94 176 TRP B CA 1
ATOM 2771 C C . TRP B 1 176 ? -5.25 -9.82 13.906 1 92.94 176 TRP B C 1
ATOM 2773 O O . TRP B 1 176 ? -5.199 -8.594 13.773 1 92.94 176 TRP B O 1
ATOM 2783 N N . SER B 1 177 ? -5.652 -10.367 15.055 1 88.06 177 SER B N 1
ATOM 2784 C CA . SER B 1 177 ? -6.363 -9.609 16.078 1 88.06 177 SER B CA 1
ATOM 2785 C C . SER B 1 177 ? -5.523 -9.461 17.344 1 88.06 177 SER B C 1
ATOM 2787 O O . SER B 1 177 ? -6.035 -9.055 18.391 1 88.06 177 SER B O 1
ATOM 2789 N N . ASP B 1 178 ? -4.25 -9.797 17.281 1 84.38 178 ASP B N 1
ATOM 2790 C CA . ASP B 1 178 ? -3.396 -9.781 18.469 1 84.38 178 ASP B CA 1
ATOM 2791 C C . ASP B 1 178 ? -3.322 -8.383 19.078 1 84.38 178 ASP B C 1
ATOM 2793 O O . ASP B 1 178 ? -3.133 -8.234 20.281 1 84.38 178 ASP B O 1
ATOM 2797 N N . HIS B 1 179 ? -3.535 -7.406 18.312 1 80.81 179 HIS B N 1
ATOM 2798 C CA . HIS 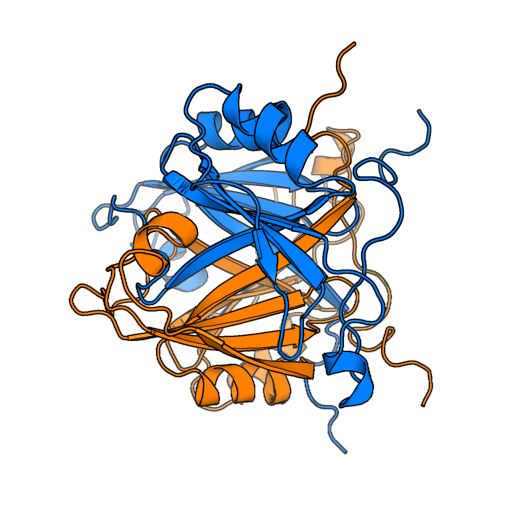B 1 179 ? -3.408 -6.043 18.812 1 80.81 179 HIS B CA 1
ATOM 2799 C C . HIS B 1 179 ? -4.645 -5.633 19.609 1 80.81 179 HIS B C 1
ATOM 2801 O O . HIS B 1 179 ? -4.621 -4.625 20.312 1 80.81 179 HIS B O 1
ATOM 2807 N N . ARG B 1 180 ? -5.797 -6.348 19.453 1 77.06 180 ARG B N 1
ATOM 2808 C CA . ARG B 1 180 ? -7.062 -6.008 20.109 1 77.06 180 ARG B CA 1
ATOM 2809 C C . ARG B 1 180 ? -7.039 -6.379 21.578 1 77.06 180 ARG B C 1
ATOM 2811 O O . ARG B 1 180 ? -7.906 -5.949 22.344 1 77.06 180 ARG B O 1
ATOM 2818 N N . GLY B 1 181 ? -6.094 -6.348 22.297 1 59.66 181 GLY B N 1
ATOM 2819 C CA . GLY B 1 181 ? -6.086 -6.762 23.688 1 59.66 181 GLY B CA 1
ATOM 2820 C C . GLY B 1 181 ? -7.004 -7.941 23.969 1 59.66 181 GLY B C 1
ATOM 2821 O O . GLY B 1 181 ? -7.871 -8.266 23.156 1 59.66 181 GLY B O 1
ATOM 2822 N N . ALA B 1 182 ? -6.656 -8.969 24.734 1 43.94 182 ALA B N 1
ATOM 2823 C CA . ALA B 1 182 ? -7.531 -10.016 25.266 1 43.94 182 ALA B CA 1
ATOM 2824 C C . ALA B 1 182 ? -8.805 -9.414 25.844 1 43.94 182 ALA B C 1
ATOM 2826 O O . ALA B 1 182 ? -8.758 -8.633 26.797 1 43.94 182 ALA B O 1
ATOM 2827 N N . SER B 1 183 ? -9.727 -9.055 24.859 1 32.16 183 SER B N 1
ATOM 2828 C CA . SER B 1 183 ? -10.961 -8.844 25.625 1 32.16 183 SER B CA 1
ATOM 2829 C C . SER B 1 183 ? -11.469 -10.148 26.234 1 32.16 183 SER B C 1
ATOM 2831 O O . SER B 1 183 ? -11.312 -11.219 25.641 1 32.16 183 SER B O 1
#

Foldseek 3Di:
DPDPDDPPDDDDAADEDEDADPVLVVCCCCPPQNKAWDDKDKDQDADQCCCVPVVAPRRKIWIKIWIHFFDRYIYIYIYMDHPPDDPDQDDCPDVVADEAEDEDPDAQVSLVSQVPDPQKAKDDGWDAACDDQQGGKIKTWMAHSRGRIYMYIHGDPPRNVVVVDVDDDDDDDDDRCVNVPPD/DPDPDDPPDDDDAADEDEDADPVLVVCCCCPPQNKAWDDKDKDQDADQCCCVPVVAPRRKIWIKIWIHFFDHYIYIYIYMDDPPDDPDQDDCPDVVADEAEDEDPDAQVSLVSQVPDPQKAKDDGWDAACDDQQGGKIKTWMAHSRGRIYMYIHGDPPRNVVVVDVDDDDDDDDDRCVNVPPD

Solvent-accessible surface area (backbone atoms only — not comparable to full-atom values): 18679 Å² total; per-residue (Å²): 127,85,70,68,23,47,61,55,35,22,25,63,42,33,44,35,41,19,40,91,47,50,69,62,49,52,48,43,40,31,55,53,59,38,28,43,77,45,50,73,50,74,49,67,56,66,68,55,49,33,30,50,51,58,62,36,58,36,81,28,32,32,43,36,38,38,26,22,38,38,54,64,31,21,38,35,40,31,22,54,49,48,97,81,48,46,88,57,64,60,43,54,53,12,31,48,5,49,36,44,28,36,26,25,77,40,52,64,62,30,50,55,56,44,55,71,37,86,60,35,43,59,32,73,66,71,44,67,38,81,59,70,55,48,28,62,26,30,33,35,31,30,24,43,68,88,58,55,45,32,30,40,30,37,69,54,87,81,27,52,34,52,79,75,36,88,55,68,67,48,72,79,70,80,43,34,61,63,69,65,51,91,120,126,85,70,69,24,48,59,55,34,22,24,62,42,34,44,35,40,19,42,91,47,49,70,61,48,52,48,44,40,31,56,53,59,39,29,43,77,47,51,71,52,73,48,67,56,67,69,56,48,33,28,49,50,58,62,36,58,37,83,29,32,33,44,36,39,38,25,23,38,37,52,64,30,21,37,36,40,30,23,53,49,45,98,81,49,46,88,58,65,59,44,54,52,11,30,49,4,48,36,44,27,35,26,26,77,40,51,66,62,30,49,54,56,45,56,71,38,86,61,35,44,59,32,72,66,70,44,66,40,82,58,71,55,51,27,61,26,29,34,36,31,31,25,44,69,86,57,54,45,33,29,41,29,36,69,56,88,79,27,52,35,52,80,76,36,90,56,68,67,47,72,79,69,80,40,35,60,63,71,65,56,91,121